Protein AF-A0A0G1RP86-F1 (afdb_monomer_lite)

Foldseek 3Di:
DDDDDDDDDDPDPPPPPDPQQLLNVLVVQLVVCVVVVVVLSNVLSVVLVVQLVVVCVVVVHDDDSLNSLVSLVVVLVVLVVVLVVCVVVVNVVSNVSSVVSSVSSVVSHDDADDLVVLLVQLLVQCVVVVNQAPVCLVVSLVSSCVSCVSSDDSVSSSVSSVVSSVVSVVVCVVPPDDPPPDDDDDDPPDDLVRVLVVLVVVLVVLVVQLVVLVVLLVVLVVQCVVPPPDPVSNVVSVVSNVSSVVSNVVSVVVNVVSVVVSVVSVVD

Structure (mmCIF, N/CA/C/O backbone):
data_AF-A0A0G1RP86-F1
#
_entry.id   AF-A0A0G1RP86-F1
#
loop_
_atom_site.group_PDB
_atom_site.id
_atom_site.type_symbol
_atom_site.label_atom_id
_atom_site.label_alt_id
_atom_site.label_comp_id
_atom_site.label_asym_id
_atom_site.label_entity_id
_atom_site.label_seq_id
_atom_site.pdbx_PDB_ins_code
_atom_site.Cartn_x
_atom_site.Cartn_y
_atom_site.Cartn_z
_atom_site.occupancy
_atom_site.B_iso_or_equiv
_atom_site.auth_seq_id
_atom_site.auth_comp_id
_atom_site.auth_asym_id
_atom_site.auth_atom_id
_atom_site.pdbx_PDB_model_num
ATOM 1 N N . MET A 1 1 ? 15.451 -43.322 59.992 1.00 42.59 1 MET A N 1
ATOM 2 C CA . MET A 1 1 ? 15.680 -41.960 59.446 1.00 42.59 1 MET A CA 1
ATOM 3 C C . MET A 1 1 ? 16.230 -42.155 58.039 1.00 42.59 1 MET A C 1
ATOM 5 O O . MET A 1 1 ? 17.178 -42.907 57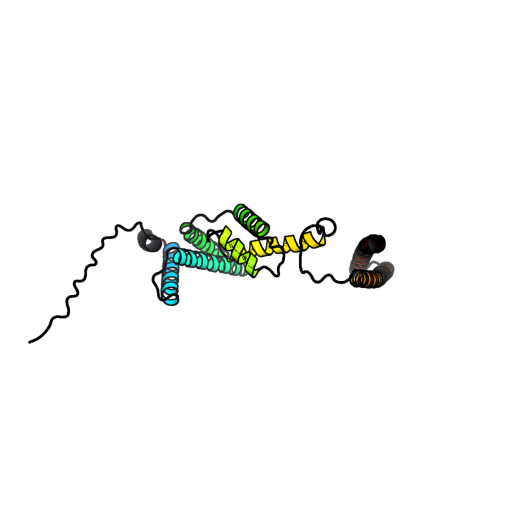.930 1.00 42.59 1 MET A O 1
ATOM 9 N N . ARG A 1 2 ? 15.711 -41.602 56.943 1.00 41.25 2 ARG A N 1
ATOM 10 C CA . ARG A 1 2 ? 14.929 -40.381 56.714 1.00 41.25 2 ARG A CA 1
ATOM 11 C C . ARG A 1 2 ? 14.360 -40.479 55.274 1.00 41.25 2 ARG A C 1
ATOM 13 O O . ARG A 1 2 ? 15.119 -40.922 54.425 1.00 41.25 2 ARG A O 1
ATOM 20 N N . LYS A 1 3 ? 13.084 -40.096 55.096 1.00 37.09 3 LYS A N 1
ATOM 21 C CA . LYS A 1 3 ? 12.404 -39.434 53.949 1.00 37.09 3 LYS A CA 1
ATOM 22 C C . LYS A 1 3 ? 12.855 -39.844 52.532 1.00 37.09 3 LYS A C 1
ATOM 24 O O . LYS A 1 3 ? 14.029 -39.743 52.212 1.00 37.09 3 LYS A O 1
ATOM 29 N N . GLU A 1 4 ? 11.993 -40.423 51.693 1.00 51.72 4 GLU A N 1
ATOM 30 C CA . GLU A 1 4 ? 10.994 -39.691 50.877 1.00 51.72 4 GLU A CA 1
ATOM 31 C C . GLU A 1 4 ? 11.645 -38.558 50.058 1.00 51.72 4 GLU A C 1
ATOM 33 O O . GLU A 1 4 ? 12.441 -37.797 50.598 1.00 51.72 4 GLU A O 1
ATOM 38 N N . ASP A 1 5 ? 11.272 -38.468 48.771 1.00 48.44 5 ASP A N 1
ATOM 39 C CA . ASP A 1 5 ? 11.620 -37.416 47.790 1.00 48.44 5 ASP A CA 1
ATOM 40 C C . ASP A 1 5 ? 12.897 -37.741 46.967 1.00 48.44 5 ASP A C 1
ATOM 42 O O . ASP A 1 5 ? 14.019 -37.486 47.382 1.00 48.44 5 ASP A O 1
ATOM 46 N N . LEU A 1 6 ? 12.834 -38.382 45.791 1.00 48.03 6 LEU A N 1
ATOM 47 C CA . LEU A 1 6 ? 12.421 -37.747 44.534 1.00 48.03 6 LEU A CA 1
ATOM 48 C C . LEU A 1 6 ? 12.129 -38.823 43.464 1.00 48.03 6 LEU A C 1
ATOM 50 O O . LEU A 1 6 ? 13.015 -39.357 42.798 1.00 48.03 6 LEU A O 1
ATOM 54 N N . GLN A 1 7 ? 10.846 -39.121 43.301 1.00 44.28 7 GLN A N 1
ATOM 55 C CA . GLN A 1 7 ? 10.274 -39.862 42.185 1.00 44.28 7 GLN A CA 1
ATOM 56 C C . GLN A 1 7 ? 9.962 -38.855 41.062 1.00 44.28 7 GLN A C 1
ATOM 58 O O . GLN A 1 7 ? 9.000 -38.101 41.177 1.00 44.28 7 GLN A O 1
ATOM 63 N N . TYR A 1 8 ? 10.711 -38.867 39.956 1.00 47.59 8 TYR A N 1
ATOM 64 C CA . TYR A 1 8 ? 10.224 -38.320 38.681 1.00 47.59 8 TYR A CA 1
ATOM 65 C C . TYR A 1 8 ? 10.293 -39.415 37.611 1.00 47.59 8 TYR A C 1
ATOM 67 O O . TYR A 1 8 ? 11.360 -39.668 37.050 1.00 47.59 8 TYR A O 1
ATOM 75 N N . PRO A 1 9 ? 9.177 -40.099 37.320 1.00 48.25 9 PRO A N 1
ATOM 76 C CA . PRO A 1 9 ? 9.104 -41.015 36.199 1.00 48.25 9 PRO A CA 1
ATOM 77 C C . PRO A 1 9 ? 8.857 -40.164 34.954 1.00 48.25 9 PRO A C 1
ATOM 79 O O . PRO A 1 9 ? 7.803 -39.548 34.859 1.00 48.25 9 PRO A O 1
ATOM 82 N N . TRP A 1 10 ? 9.803 -40.077 34.017 1.00 52.59 10 TRP A N 1
ATOM 83 C CA . TRP A 1 10 ? 9.554 -39.398 32.739 1.00 52.59 10 TRP A CA 1
ATOM 84 C C . TRP A 1 10 ? 8.444 -40.135 31.972 1.00 52.59 10 TRP A C 1
ATOM 86 O O . TRP A 1 10 ? 8.688 -41.255 31.518 1.00 52.59 10 TRP A O 1
ATOM 96 N N . PRO A 1 11 ? 7.246 -39.551 31.767 1.00 51.53 11 PRO A N 1
ATOM 97 C CA . PRO A 1 11 ? 6.157 -40.213 31.077 1.00 51.53 11 PRO A CA 1
ATOM 98 C C . PRO A 1 11 ? 5.839 -39.422 29.809 1.00 51.53 11 PRO A C 1
ATOM 100 O O . PRO A 1 11 ? 4.829 -38.737 29.746 1.00 51.53 11 PRO A O 1
ATOM 103 N N . PHE A 1 12 ? 6.707 -39.460 28.799 1.00 48.19 12 PHE A N 1
ATOM 104 C CA . PHE A 1 12 ? 6.390 -38.843 27.506 1.00 48.19 12 PHE A CA 1
ATOM 105 C C . PHE A 1 12 ? 6.918 -39.677 26.340 1.00 48.19 12 PHE A C 1
ATOM 107 O O . PHE A 1 12 ? 7.742 -39.248 25.543 1.00 48.19 12 PHE A O 1
ATOM 114 N N . CYS A 1 13 ? 6.367 -40.881 26.202 1.00 47.19 13 CYS A N 1
ATOM 115 C CA . CYS A 1 13 ? 6.115 -41.446 24.880 1.00 47.19 13 CYS A CA 1
ATOM 116 C C . CYS A 1 13 ? 4.651 -41.174 24.528 1.00 47.19 13 CYS A C 1
ATOM 118 O O . CYS A 1 13 ? 3.804 -42.053 24.641 1.00 47.19 13 CYS A O 1
ATOM 120 N N . TYR A 1 14 ? 4.343 -39.939 24.122 1.00 50.00 14 TYR A N 1
ATOM 121 C CA . TYR A 1 14 ? 3.122 -39.688 23.367 1.00 50.00 14 TYR A CA 1
ATOM 122 C C . TYR A 1 14 ? 3.506 -39.685 21.892 1.00 50.00 14 TYR A C 1
ATOM 124 O O . TYR A 1 14 ? 3.916 -38.668 21.332 1.00 50.00 14 TYR A O 1
ATOM 132 N N . THR A 1 15 ? 3.400 -40.851 21.259 1.00 47.53 15 THR A N 1
ATOM 133 C CA . THR A 1 15 ? 3.304 -40.989 19.806 1.00 47.53 15 THR A CA 1
ATOM 134 C C . THR A 1 15 ? 2.024 -40.293 19.357 1.00 47.53 15 THR A C 1
ATOM 136 O O . THR A 1 15 ? 0.995 -40.905 19.076 1.00 47.53 15 THR A O 1
ATOM 139 N N . LYS A 1 16 ? 2.082 -38.961 19.288 1.00 43.41 16 LYS A N 1
ATOM 140 C CA . LYS A 1 16 ? 1.106 -38.172 18.556 1.00 43.41 16 LYS A CA 1
ATOM 141 C C . LYS A 1 16 ? 1.342 -38.522 17.097 1.00 43.41 16 LYS A C 1
ATOM 143 O O . LYS A 1 16 ? 2.305 -38.066 16.487 1.00 43.41 16 LYS A O 1
ATOM 148 N N . ARG A 1 17 ? 0.480 -39.373 16.544 1.00 46.56 17 ARG A N 1
ATOM 149 C CA . ARG A 1 17 ? 0.293 -39.501 15.100 1.00 46.56 17 ARG A CA 1
ATOM 150 C C . ARG A 1 17 ? -0.195 -38.135 14.615 1.00 46.56 17 ARG A C 1
ATOM 152 O O . ARG A 1 17 ? -1.387 -37.855 14.586 1.00 46.56 17 ARG A O 1
ATOM 159 N N . SER A 1 18 ? 0.767 -37.240 14.418 1.00 42.47 18 SER A N 1
ATOM 160 C CA . SER A 1 18 ? 0.566 -35.832 14.131 1.00 42.47 18 SER A CA 1
ATOM 161 C C . SER A 1 18 ? 0.001 -35.731 12.724 1.00 42.47 18 SER A C 1
ATOM 163 O O . SER A 1 18 ? 0.589 -36.238 11.769 1.00 42.47 18 SER A O 1
ATOM 165 N N . MET A 1 19 ? -1.158 -35.094 12.583 1.00 43.91 19 MET A N 1
ATOM 166 C CA . MET A 1 19 ? -1.474 -34.444 11.319 1.00 43.91 19 MET A CA 1
ATOM 167 C C . MET A 1 19 ? -0.284 -33.553 10.964 1.00 43.91 19 MET A C 1
ATOM 169 O O . MET A 1 19 ? 0.028 -32.658 11.750 1.00 43.91 19 MET A O 1
ATOM 173 N N . LYS A 1 20 ? 0.373 -33.821 9.828 1.00 58.41 20 LYS A N 1
ATOM 174 C CA . LYS A 1 20 ? 1.615 -33.146 9.428 1.00 58.41 20 LYS A CA 1
ATOM 175 C C . LYS A 1 20 ? 1.515 -31.643 9.663 1.00 58.41 20 LYS A C 1
ATOM 177 O O . LYS A 1 20 ? 0.656 -30.971 9.083 1.00 58.41 20 LYS A O 1
ATOM 182 N N . THR A 1 21 ? 2.375 -31.120 10.529 1.00 79.06 21 THR A N 1
ATOM 183 C CA . THR A 1 21 ? 2.451 -29.676 10.750 1.00 79.06 21 THR A CA 1
ATOM 184 C C . THR A 1 21 ? 3.049 -29.010 9.509 1.00 79.06 21 THR A C 1
ATOM 186 O O . THR A 1 21 ? 3.769 -29.633 8.727 1.00 79.06 21 THR A O 1
ATOM 189 N N . LEU A 1 22 ? 2.753 -27.727 9.286 1.00 80.25 22 LEU A N 1
ATOM 190 C CA . LEU A 1 22 ? 3.272 -27.004 8.118 1.00 80.25 22 LEU A CA 1
ATOM 191 C C . LEU A 1 22 ? 4.815 -26.986 8.098 1.00 80.25 22 LEU A C 1
ATOM 193 O O . LEU A 1 22 ? 5.425 -27.060 7.038 1.00 80.25 22 LEU A O 1
ATOM 197 N N . GLN A 1 23 ? 5.447 -26.977 9.276 1.00 80.44 23 GLN A N 1
ATOM 198 C CA . GLN A 1 23 ? 6.902 -27.061 9.420 1.00 80.44 23 GLN A CA 1
ATOM 199 C C . GLN A 1 23 ? 7.460 -28.435 9.031 1.00 80.44 23 GLN A C 1
ATOM 201 O O . GLN A 1 23 ? 8.515 -28.507 8.403 1.00 80.44 23 GLN A O 1
ATOM 206 N N . GLU A 1 24 ? 6.769 -29.521 9.385 1.00 84.00 24 GLU A N 1
ATOM 207 C CA . GLU A 1 24 ? 7.151 -30.876 8.973 1.00 84.00 24 GLU A CA 1
ATOM 208 C C . GLU A 1 24 ? 7.067 -31.031 7.453 1.00 84.00 24 GLU A C 1
ATOM 210 O O . GLU A 1 24 ? 8.000 -31.565 6.856 1.00 84.00 24 GLU A O 1
ATOM 215 N N . ARG A 1 25 ? 6.019 -30.478 6.819 1.00 85.12 25 ARG A N 1
ATOM 216 C CA . ARG A 1 25 ? 5.892 -30.447 5.351 1.00 85.12 25 ARG A CA 1
ATOM 217 C C . ARG A 1 25 ? 7.094 -29.764 4.695 1.00 85.12 25 ARG A C 1
ATOM 219 O O . ARG A 1 25 ? 7.770 -30.387 3.891 1.00 85.12 25 ARG A O 1
ATOM 226 N N . ILE A 1 26 ? 7.452 -28.556 5.142 1.00 86.75 26 ILE A N 1
ATOM 227 C CA . ILE A 1 26 ? 8.624 -27.818 4.628 1.00 86.75 26 ILE A CA 1
ATOM 228 C C . ILE A 1 26 ? 9.917 -28.646 4.763 1.00 86.75 26 ILE A C 1
ATOM 230 O O . ILE A 1 26 ? 10.770 -28.633 3.876 1.00 86.75 26 ILE A O 1
ATOM 234 N N . GLN A 1 27 ? 10.091 -29.386 5.864 1.00 86.50 27 GLN A N 1
ATOM 235 C CA . GLN A 1 27 ? 11.273 -30.234 6.057 1.00 86.50 27 GLN A CA 1
ATOM 236 C C . GLN A 1 27 ? 11.302 -31.457 5.132 1.00 86.50 27 GLN A C 1
ATOM 238 O O . GLN A 1 27 ? 12.387 -31.895 4.743 1.00 86.50 27 GLN A O 1
ATOM 243 N N . GLU A 1 28 ? 10.147 -32.030 4.807 1.00 88.75 28 GLU A N 1
ATOM 244 C CA . GLU A 1 28 ? 10.028 -33.108 3.826 1.00 88.75 28 GLU A CA 1
ATOM 245 C C . GLU A 1 28 ? 10.294 -32.589 2.411 1.00 88.75 28 GLU A C 1
ATOM 247 O O . GLU A 1 28 ? 11.137 -33.157 1.719 1.00 88.75 28 GLU A O 1
ATOM 252 N N . ASP A 1 29 ? 9.701 -31.454 2.040 1.00 86.81 29 ASP A N 1
ATOM 253 C CA . ASP A 1 29 ? 9.926 -3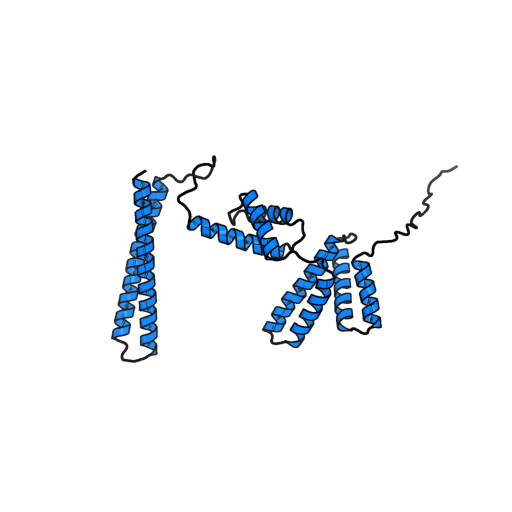0.785 0.756 1.00 86.81 29 ASP A CA 1
ATOM 254 C C . ASP A 1 29 ? 11.408 -30.441 0.541 1.00 86.81 29 ASP A C 1
ATOM 256 O O . ASP A 1 29 ? 11.945 -30.604 -0.553 1.00 86.81 29 ASP A O 1
ATOM 260 N N . MET A 1 30 ? 12.130 -30.057 1.601 1.00 88.31 30 MET A N 1
ATOM 261 C CA . MET A 1 30 ? 13.588 -29.892 1.542 1.00 88.31 30 MET A CA 1
ATOM 262 C C . MET A 1 30 ? 14.317 -31.201 1.207 1.00 88.31 30 MET A C 1
ATOM 264 O O . MET A 1 30 ? 15.307 -31.186 0.475 1.00 88.31 30 MET A O 1
ATOM 268 N N . LYS A 1 31 ? 13.879 -32.336 1.768 1.00 89.75 31 LYS A N 1
ATOM 269 C CA . LYS A 1 31 ? 14.473 -33.653 1.480 1.00 89.75 31 LYS A CA 1
ATOM 270 C C . LYS A 1 31 ? 14.171 -34.094 0.055 1.00 89.75 31 LYS A C 1
ATOM 272 O O . LYS A 1 31 ? 15.037 -34.691 -0.579 1.00 89.75 31 LYS A O 1
ATOM 277 N N . GLU A 1 32 ? 12.979 -33.802 -0.442 1.00 90.44 32 GLU A N 1
ATOM 278 C CA . GLU A 1 32 ? 12.595 -34.077 -1.825 1.00 90.44 32 GLU A CA 1
ATOM 279 C C . GLU A 1 32 ? 13.392 -33.220 -2.807 1.00 90.44 32 GLU A C 1
ATOM 281 O O . GLU A 1 32 ? 13.999 -33.775 -3.722 1.00 90.44 32 GLU A O 1
ATOM 286 N N . ALA A 1 33 ? 13.532 -31.918 -2.544 1.00 89.75 33 ALA A N 1
ATOM 287 C CA . ALA A 1 33 ? 14.360 -31.022 -3.350 1.00 89.75 33 ALA A CA 1
ATOM 288 C C . ALA A 1 33 ? 15.835 -31.471 -3.390 1.00 89.75 33 ALA A C 1
ATOM 290 O O . ALA A 1 33 ? 16.474 -31.423 -4.440 1.00 89.75 33 ALA A O 1
ATOM 291 N N . MET A 1 34 ? 16.373 -31.995 -2.276 1.00 88.75 34 MET A N 1
ATOM 292 C CA . MET A 1 34 ? 17.716 -32.600 -2.252 1.00 88.75 34 MET A CA 1
ATOM 293 C C . MET A 1 34 ? 17.825 -33.841 -3.148 1.00 88.75 34 MET A C 1
ATOM 295 O O . MET A 1 34 ? 18.850 -34.031 -3.799 1.00 88.75 34 MET A O 1
ATOM 299 N N . LYS A 1 35 ? 16.789 -34.689 -3.192 1.00 91.75 35 LYS A N 1
ATOM 300 C CA . LYS A 1 35 ? 16.769 -35.888 -4.047 1.00 91.75 35 LYS A CA 1
ATOM 301 C C . LYS A 1 35 ? 16.639 -35.533 -5.526 1.00 91.75 35 LYS A C 1
ATOM 303 O O . LYS A 1 35 ? 17.293 -36.156 -6.356 1.00 91.75 35 LYS A O 1
ATOM 308 N N . GLN A 1 36 ? 15.807 -34.543 -5.836 1.00 91.25 36 GLN A N 1
ATOM 309 C CA . GLN A 1 36 ? 15.538 -34.076 -7.198 1.00 91.25 36 GLN A CA 1
ATOM 310 C C . GLN A 1 36 ? 16.616 -33.111 -7.722 1.00 91.25 36 GLN A C 1
ATOM 312 O O . GLN A 1 36 ? 16.606 -32.776 -8.900 1.00 91.25 36 GLN A O 1
ATOM 317 N N . LYS A 1 37 ? 17.582 -32.717 -6.874 1.00 89.88 37 LYS A N 1
ATOM 318 C CA . LYS A 1 37 ? 18.658 -31.754 -7.179 1.00 89.88 37 LYS A CA 1
ATOM 319 C C . LYS A 1 37 ? 18.129 -30.390 -7.646 1.00 89.88 37 LYS A C 1
ATOM 321 O O . LYS A 1 37 ? 18.753 -29.714 -8.457 1.00 89.88 37 LYS A O 1
ATOM 326 N N . GLU A 1 38 ? 16.991 -29.970 -7.099 1.00 90.00 38 GLU A N 1
ATOM 327 C CA . GLU A 1 38 ? 16.387 -28.665 -7.374 1.00 90.00 38 GLU A CA 1
ATOM 328 C C . GLU A 1 38 ? 17.061 -27.587 -6.511 1.00 90.00 38 GLU A C 1
ATOM 330 O O . GLU A 1 38 ? 16.588 -27.267 -5.419 1.00 90.00 38 GLU A O 1
ATOM 335 N N . GLU A 1 39 ? 18.192 -27.041 -6.970 1.00 88.19 39 GLU A N 1
ATOM 336 C CA . GLU A 1 39 ? 19.002 -26.100 -6.176 1.00 88.19 39 GLU A CA 1
ATOM 337 C C . GLU A 1 39 ? 18.233 -24.837 -5.760 1.00 88.19 39 GLU A C 1
ATOM 339 O O . GLU A 1 39 ? 18.306 -24.448 -4.594 1.00 88.19 39 GLU A O 1
ATOM 344 N N . ALA A 1 40 ? 17.445 -24.254 -6.672 1.00 86.38 40 ALA A N 1
ATOM 345 C CA . ALA A 1 40 ? 16.654 -23.048 -6.414 1.00 86.38 40 ALA A CA 1
ATOM 346 C C . ALA A 1 40 ? 15.545 -23.278 -5.372 1.00 86.38 40 ALA A C 1
ATOM 348 O O . ALA A 1 40 ? 15.418 -22.534 -4.406 1.00 86.38 40 ALA A O 1
ATOM 349 N N . ARG A 1 41 ? 14.774 -24.368 -5.490 1.00 88.69 41 ARG A N 1
ATOM 350 C CA . ARG A 1 41 ? 13.756 -24.717 -4.483 1.00 88.69 41 ARG A CA 1
ATOM 351 C C . ARG A 1 41 ? 14.389 -24.959 -3.118 1.00 88.69 41 ARG A C 1
ATOM 353 O O . ARG A 1 41 ? 13.871 -24.542 -2.083 1.00 88.69 41 ARG A O 1
ATOM 360 N N . LEU A 1 42 ? 15.519 -25.652 -3.103 1.00 91.81 42 LEU A N 1
ATOM 361 C CA . LEU A 1 42 ? 16.228 -25.995 -1.884 1.00 91.81 42 LEU A CA 1
ATOM 362 C C . LEU A 1 42 ? 16.821 -24.761 -1.184 1.00 91.81 42 LEU A C 1
ATOM 364 O O . LEU A 1 42 ? 16.775 -24.709 0.050 1.00 91.81 42 LEU A O 1
ATOM 368 N N . SER A 1 43 ? 17.358 -23.777 -1.915 1.00 91.06 43 SER A N 1
ATOM 369 C CA . SER A 1 43 ? 17.866 -22.533 -1.320 1.00 91.06 43 SER A CA 1
ATOM 370 C C . SER A 1 43 ? 16.734 -21.734 -0.671 1.00 91.06 43 SER A C 1
ATOM 372 O O . SER A 1 43 ? 16.854 -21.377 0.505 1.00 91.06 43 SER A O 1
ATOM 374 N N . THR A 1 44 ? 15.603 -21.563 -1.362 1.00 91.38 44 THR A N 1
ATOM 375 C CA . THR A 1 44 ? 14.419 -20.862 -0.840 1.00 91.38 44 THR A CA 1
ATOM 376 C C . THR A 1 44 ? 13.863 -21.545 0.409 1.00 91.38 44 THR A C 1
ATOM 378 O O . THR A 1 44 ? 13.632 -20.894 1.430 1.00 91.38 44 THR A O 1
ATOM 381 N N . LEU A 1 45 ? 13.726 -22.877 0.404 1.00 91.50 45 LEU A N 1
ATOM 382 C CA . LEU A 1 45 ? 13.239 -23.619 1.575 1.00 91.50 45 LEU A CA 1
ATOM 383 C C . LEU A 1 45 ? 14.203 -23.540 2.773 1.00 91.50 45 LEU A C 1
ATOM 385 O O . LEU A 1 45 ? 13.762 -23.473 3.924 1.00 91.50 45 LEU A O 1
ATOM 389 N N . ARG A 1 46 ? 15.524 -23.510 2.539 1.00 90.94 46 ARG A N 1
ATOM 390 C CA . ARG A 1 46 ? 16.518 -23.302 3.610 1.00 90.94 46 ARG A CA 1
ATOM 391 C C . ARG A 1 46 ? 16.424 -21.902 4.203 1.00 90.94 46 ARG A C 1
ATOM 393 O O . ARG A 1 46 ? 16.487 -21.772 5.427 1.00 90.94 46 ARG A O 1
ATOM 400 N N . MET A 1 47 ? 16.244 -20.888 3.361 1.00 89.75 47 MET A N 1
ATOM 401 C CA . MET A 1 47 ? 16.045 -19.508 3.798 1.00 89.75 47 MET A CA 1
ATOM 402 C C . MET A 1 47 ? 14.765 -19.375 4.629 1.00 89.75 47 MET A C 1
ATOM 404 O O . MET A 1 47 ? 14.803 -18.832 5.734 1.00 89.75 47 MET A O 1
ATOM 408 N N . LEU A 1 48 ? 13.662 -19.981 4.178 1.00 90.75 48 LEU A N 1
ATOM 409 C CA . LEU A 1 48 ? 12.408 -20.017 4.929 1.00 90.75 48 LEU A CA 1
ATOM 410 C C . LEU A 1 48 ? 12.581 -20.689 6.299 1.00 90.75 48 LEU A C 1
ATOM 412 O O . LEU A 1 48 ? 12.119 -20.171 7.316 1.00 90.75 48 LEU A O 1
ATOM 416 N N . LYS A 1 49 ? 13.293 -21.821 6.361 1.00 90.06 49 LYS A N 1
ATOM 417 C CA . LYS A 1 49 ? 13.584 -22.508 7.627 1.00 90.06 49 LYS A CA 1
ATOM 418 C C . LYS A 1 49 ? 14.405 -21.640 8.584 1.00 90.06 49 LYS A C 1
ATOM 420 O O . LYS A 1 49 ? 14.149 -21.664 9.788 1.00 90.06 49 LYS A O 1
ATOM 425 N N . ALA A 1 50 ? 15.384 -20.893 8.074 1.00 90.81 50 ALA A N 1
ATOM 426 C CA . ALA A 1 50 ? 16.154 -19.949 8.879 1.00 90.81 50 ALA A CA 1
ATOM 427 C C . ALA A 1 50 ? 15.260 -18.822 9.420 1.00 90.81 50 ALA A C 1
ATOM 429 O O . ALA A 1 50 ? 15.298 -18.542 10.614 1.00 90.81 50 ALA A O 1
ATOM 430 N N . ALA A 1 51 ? 14.382 -18.257 8.587 1.00 89.44 51 ALA A N 1
ATOM 431 C CA . ALA A 1 51 ? 13.430 -17.229 9.004 1.00 89.44 51 ALA A CA 1
ATOM 432 C C . ALA A 1 51 ? 12.465 -17.720 10.097 1.00 89.44 51 ALA A C 1
ATOM 434 O O . ALA A 1 51 ? 12.216 -17.008 11.070 1.00 89.44 51 ALA A O 1
ATOM 435 N N . LEU A 1 52 ? 11.970 -18.958 9.983 1.00 88.81 52 LEU A N 1
ATOM 436 C CA . LEU A 1 52 ? 11.129 -19.578 11.012 1.00 88.81 52 LEU A CA 1
ATOM 437 C C . LEU A 1 52 ? 11.878 -19.748 12.338 1.00 88.81 52 LEU A C 1
ATOM 439 O O . LEU A 1 52 ? 11.326 -19.441 13.392 1.00 88.81 52 LEU A O 1
ATOM 443 N N . LYS A 1 53 ? 13.144 -20.183 12.293 1.00 87.31 53 LYS A N 1
ATOM 444 C CA . LYS A 1 53 ? 13.992 -20.275 13.490 1.00 87.31 53 LYS A CA 1
ATOM 445 C C . LYS A 1 53 ? 14.267 -18.912 14.115 1.00 87.31 53 LYS A C 1
ATOM 447 O O . LYS A 1 53 ? 14.182 -18.793 15.331 1.00 87.31 53 LYS A O 1
ATOM 452 N N . ASN A 1 54 ? 14.560 -17.895 13.308 1.00 88.56 54 ASN A N 1
ATOM 453 C CA . ASN A 1 54 ? 14.769 -16.535 13.804 1.00 88.56 54 ASN A CA 1
ATOM 454 C C . ASN A 1 54 ? 13.516 -16.040 14.531 1.00 88.56 54 ASN A C 1
ATOM 456 O O . ASN A 1 54 ? 13.606 -15.587 15.665 1.00 88.56 54 ASN A O 1
ATOM 460 N N . LYS A 1 55 ? 12.330 -16.262 13.948 1.00 86.88 55 LYS A N 1
ATOM 461 C CA . LYS A 1 55 ? 11.069 -15.896 14.599 1.00 86.88 55 LYS A CA 1
ATOM 462 C C . LYS A 1 55 ? 10.826 -16.655 15.906 1.00 86.88 55 LYS A C 1
ATOM 464 O O . LYS A 1 55 ? 10.261 -16.090 16.838 1.00 86.88 55 LYS A O 1
ATOM 469 N N . GLN A 1 56 ? 11.248 -17.917 15.981 1.00 84.44 56 GLN A N 1
ATOM 470 C CA . GLN A 1 56 ? 11.163 -18.719 17.203 1.00 84.44 56 GLN A CA 1
ATOM 471 C C . GLN A 1 56 ? 12.027 -18.139 18.322 1.00 84.44 56 GLN A C 1
ATOM 473 O O . GLN A 1 56 ? 11.601 -18.099 19.473 1.00 84.44 56 GLN A O 1
ATOM 478 N N . ILE A 1 57 ? 13.226 -17.672 17.971 1.00 86.94 57 ILE A N 1
ATOM 479 C CA . ILE A 1 57 ? 14.132 -17.004 18.905 1.00 86.94 57 ILE A CA 1
ATOM 480 C C . ILE A 1 57 ? 13.521 -15.675 19.361 1.00 86.94 57 ILE A C 1
ATOM 482 O O . ILE A 1 57 ? 13.483 -15.425 20.561 1.00 86.94 57 ILE A O 1
ATOM 486 N N . ASP A 1 58 ? 12.980 -14.871 18.441 1.00 85.38 58 ASP A N 1
ATOM 487 C CA . ASP A 1 58 ? 12.365 -13.573 18.761 1.00 85.38 58 ASP A CA 1
ATOM 488 C C . ASP A 1 58 ? 11.174 -13.699 19.721 1.00 85.38 58 ASP A C 1
ATOM 490 O O . ASP A 1 58 ? 10.987 -12.867 20.607 1.00 85.38 58 ASP A O 1
ATOM 494 N N . LEU A 1 59 ? 10.339 -14.724 19.526 1.00 82.88 59 LEU A N 1
ATOM 495 C CA . LEU A 1 59 ? 9.130 -14.947 20.319 1.00 82.88 59 LEU A CA 1
ATOM 496 C C . LEU A 1 59 ? 9.396 -15.694 21.634 1.00 82.88 59 LEU A C 1
ATOM 498 O O . LEU A 1 59 ? 8.523 -15.712 22.498 1.00 82.88 59 LEU A O 1
ATOM 502 N N . MET A 1 60 ? 10.574 -16.307 21.802 1.00 80.56 60 MET A N 1
ATOM 503 C CA . MET A 1 60 ? 10.954 -17.095 22.987 1.00 80.56 60 MET A CA 1
ATOM 504 C C . MET A 1 60 ? 9.959 -18.230 23.335 1.00 80.56 60 MET A C 1
ATOM 506 O O . MET A 1 60 ? 9.944 -18.726 24.461 1.00 80.56 60 MET A O 1
ATOM 510 N N . HIS A 1 61 ? 9.129 -18.664 22.381 1.00 78.19 61 HIS A N 1
ATOM 511 C CA . HIS A 1 61 ? 8.169 -19.761 22.528 1.00 78.19 61 HIS A CA 1
ATOM 512 C C . HIS A 1 61 ? 8.041 -20.572 21.229 1.00 78.19 61 HIS A C 1
ATOM 514 O O . HIS A 1 61 ? 8.538 -20.183 20.170 1.00 78.19 61 HIS A O 1
ATOM 520 N N . GLU A 1 62 ? 7.381 -21.730 21.298 1.00 74.06 62 GLU A N 1
ATOM 521 C CA . GLU A 1 62 ? 7.145 -22.583 20.130 1.00 74.06 62 GLU A CA 1
ATOM 522 C C . GLU A 1 62 ? 6.174 -21.907 19.146 1.00 74.06 62 GLU A C 1
ATOM 524 O O . GLU A 1 62 ? 5.166 -21.333 19.561 1.00 74.06 62 GLU A O 1
ATOM 529 N N . LEU A 1 63 ? 6.484 -21.930 17.844 1.00 77.38 63 LEU A N 1
ATOM 530 C CA . LEU A 1 63 ? 5.674 -21.241 16.834 1.00 77.38 63 LEU A CA 1
ATOM 531 C C . LEU A 1 63 ? 4.285 -21.873 16.720 1.00 77.38 63 LEU A C 1
ATOM 533 O O . LEU A 1 63 ? 4.156 -23.056 16.396 1.00 77.38 63 LEU A O 1
ATOM 537 N N . SER A 1 64 ? 3.245 -21.053 16.873 1.00 80.56 64 SER A N 1
ATOM 538 C CA . SER A 1 64 ? 1.890 -21.450 16.497 1.00 80.56 64 SER A CA 1
ATOM 539 C C . SER A 1 64 ? 1.761 -21.550 14.972 1.00 80.56 64 SER A C 1
ATOM 541 O O . SER A 1 64 ? 2.552 -20.977 14.218 1.00 80.56 64 SER A O 1
ATOM 543 N N . LYS A 1 65 ? 0.721 -22.242 14.491 1.00 76.44 65 LYS A N 1
ATOM 544 C CA . LYS A 1 65 ? 0.400 -22.326 13.054 1.00 76.44 65 LYS A CA 1
ATOM 545 C C . LYS A 1 65 ? 0.267 -20.936 12.423 1.00 76.44 65 LYS A C 1
ATOM 547 O O . LYS A 1 65 ? 0.795 -20.712 11.336 1.00 76.44 65 LYS A O 1
ATOM 552 N N . ASP A 1 66 ? -0.358 -20.003 13.133 1.00 74.88 66 ASP A N 1
ATOM 553 C CA . ASP A 1 66 ? -0.561 -18.632 12.657 1.00 74.88 66 ASP A CA 1
ATOM 554 C C . ASP A 1 66 ? 0.756 -17.864 12.530 1.00 74.88 66 ASP A C 1
ATOM 556 O O . ASP A 1 66 ? 0.927 -17.061 11.613 1.00 74.88 66 ASP A O 1
ATOM 560 N N . ASP A 1 67 ? 1.720 -18.132 13.410 1.00 79.12 67 ASP A N 1
ATOM 561 C CA . ASP A 1 67 ? 3.029 -17.483 13.361 1.00 79.12 67 ASP A CA 1
ATOM 562 C C . ASP A 1 67 ? 3.863 -18.005 12.192 1.00 79.12 67 ASP A C 1
ATOM 564 O O . ASP A 1 67 ? 4.525 -17.218 11.515 1.00 79.12 67 ASP A O 1
ATOM 568 N N . VAL A 1 68 ? 3.765 -19.303 11.879 1.00 83.06 68 VAL A N 1
ATOM 569 C CA . VAL A 1 68 ? 4.381 -19.876 10.671 1.00 83.06 68 VAL A CA 1
ATOM 570 C C . VAL A 1 68 ? 3.810 -19.213 9.415 1.00 83.06 68 VAL A C 1
ATOM 572 O O . VAL A 1 68 ? 4.573 -18.803 8.541 1.00 83.06 68 VAL A O 1
ATOM 575 N N . LEU A 1 69 ? 2.486 -19.040 9.341 1.00 83.00 69 LEU A N 1
ATOM 576 C CA . LEU A 1 69 ? 1.836 -18.357 8.218 1.00 83.00 69 LEU A CA 1
ATOM 577 C C . LEU A 1 69 ? 2.287 -16.896 8.096 1.00 83.00 69 LEU A C 1
ATOM 579 O O . LEU A 1 69 ? 2.583 -16.441 6.993 1.00 83.00 69 LEU A O 1
ATOM 583 N N . LYS A 1 70 ? 2.398 -16.165 9.214 1.00 81.88 70 LYS A N 1
ATOM 584 C CA . LYS A 1 70 ? 2.911 -14.784 9.220 1.00 81.88 70 LYS A CA 1
ATOM 585 C C . LYS A 1 70 ? 4.344 -14.698 8.695 1.00 81.88 70 LYS A C 1
ATOM 587 O O . LYS A 1 70 ? 4.653 -13.775 7.946 1.00 81.88 70 LYS A O 1
ATOM 592 N N . VAL A 1 71 ? 5.214 -15.644 9.057 1.00 87.06 71 VAL A N 1
ATOM 593 C CA . VAL A 1 71 ? 6.601 -15.671 8.562 1.00 87.06 71 VAL A CA 1
ATOM 594 C C . VAL A 1 71 ? 6.642 -15.934 7.059 1.00 87.06 71 VAL A C 1
ATOM 596 O O . VAL A 1 71 ? 7.349 -15.218 6.353 1.00 87.06 71 VAL A O 1
ATOM 599 N N . ILE A 1 72 ? 5.860 -16.897 6.555 1.00 87.25 72 ILE A N 1
ATOM 600 C CA . ILE A 1 72 ? 5.782 -17.178 5.112 1.00 87.25 72 ILE A CA 1
ATOM 601 C C . ILE A 1 72 ? 5.289 -15.935 4.355 1.00 87.25 72 ILE A C 1
ATOM 603 O O . ILE A 1 72 ? 5.926 -15.526 3.388 1.00 87.25 72 ILE A O 1
ATOM 607 N N . LYS A 1 73 ? 4.227 -15.270 4.835 1.00 84.75 73 LYS A N 1
ATOM 608 C CA . LYS A 1 73 ? 3.730 -14.010 4.247 1.00 84.75 73 LYS A CA 1
ATOM 609 C C . LYS A 1 73 ? 4.800 -12.914 4.240 1.00 84.75 73 LYS A C 1
ATOM 611 O O . LYS A 1 73 ? 4.985 -12.236 3.234 1.00 84.75 73 LYS A O 1
ATOM 616 N N . SER A 1 74 ? 5.540 -12.764 5.340 1.00 86.75 74 SER A N 1
ATOM 617 C CA . SER A 1 74 ? 6.630 -11.787 5.427 1.00 86.75 74 SER A CA 1
ATOM 618 C C . SER A 1 74 ? 7.739 -12.061 4.411 1.00 86.75 74 SER A C 1
ATOM 620 O O . SER A 1 74 ? 8.292 -11.113 3.864 1.00 86.75 74 SER A O 1
ATOM 622 N N . GLN A 1 75 ? 8.066 -13.331 4.162 1.00 89.50 75 GLN A N 1
ATOM 623 C CA . GLN A 1 75 ? 9.073 -13.716 3.171 1.00 89.50 75 GLN A CA 1
ATOM 624 C C . GLN A 1 75 ? 8.599 -13.448 1.740 1.00 89.50 75 GLN A C 1
ATOM 626 O O . GLN A 1 75 ? 9.338 -12.857 0.959 1.00 89.50 75 GLN A O 1
ATOM 631 N N . VAL A 1 76 ? 7.343 -13.778 1.419 1.00 89.94 76 VAL A N 1
ATOM 632 C CA . VAL A 1 76 ? 6.735 -13.440 0.119 1.00 89.94 76 VAL A CA 1
ATOM 633 C C . VAL A 1 76 ? 6.799 -11.935 -0.138 1.00 89.94 76 VAL A C 1
ATOM 635 O O . VAL A 1 76 ? 7.201 -11.510 -1.217 1.00 89.94 76 VAL A O 1
ATOM 638 N N . LYS A 1 77 ? 6.479 -11.116 0.872 1.00 88.25 77 LYS A N 1
ATOM 639 C CA . LYS A 1 77 ? 6.564 -9.658 0.757 1.00 88.25 77 LYS A CA 1
ATOM 640 C C . LYS A 1 77 ? 7.992 -9.173 0.488 1.00 88.25 77 LYS A C 1
ATOM 642 O O . LYS A 1 77 ? 8.190 -8.360 -0.404 1.00 88.25 77 LYS A O 1
ATOM 647 N N . GLN A 1 78 ? 8.983 -9.690 1.218 1.00 90.75 78 GLN A N 1
ATOM 648 C CA . GLN A 1 78 ? 10.391 -9.329 1.006 1.00 90.75 78 GLN A CA 1
ATOM 649 C C . GLN A 1 78 ? 10.864 -9.661 -0.415 1.00 90.75 78 GLN A C 1
ATOM 651 O O . GLN A 1 78 ? 11.577 -8.864 -1.020 1.00 90.75 78 GLN A O 1
ATOM 656 N N . LEU A 1 79 ? 10.437 -10.801 -0.963 1.00 91.50 79 LEU A N 1
ATOM 657 C CA . LEU A 1 79 ? 10.740 -11.189 -2.342 1.00 91.50 79 LEU A CA 1
ATOM 658 C C . LEU A 1 79 ? 10.019 -10.310 -3.369 1.00 91.50 79 LEU A C 1
ATOM 660 O O . LEU A 1 79 ? 10.619 -9.952 -4.378 1.00 91.50 79 LEU A O 1
ATOM 664 N N . ALA A 1 80 ? 8.763 -9.932 -3.115 1.00 89.75 80 ALA A N 1
ATOM 665 C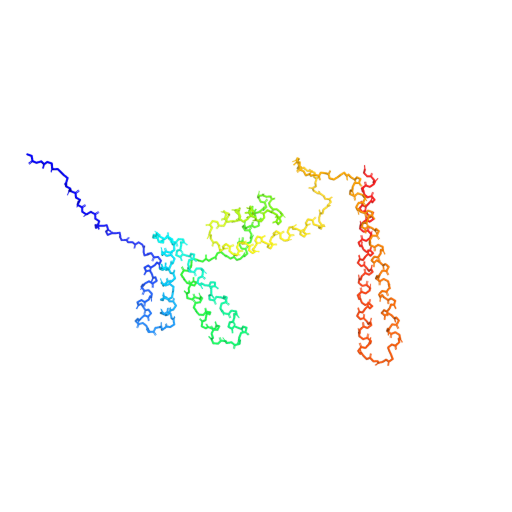 CA . ALA A 1 80 ? 8.010 -9.031 -3.985 1.00 89.75 80 ALA A CA 1
ATOM 666 C C . ALA A 1 80 ? 8.643 -7.630 -4.028 1.00 89.75 80 ALA A C 1
ATOM 668 O O . ALA A 1 80 ? 8.858 -7.086 -5.110 1.00 89.75 80 ALA A O 1
ATOM 669 N N . ASP A 1 81 ? 9.020 -7.089 -2.867 1.00 90.88 81 ASP A N 1
ATOM 670 C CA . ASP A 1 81 ? 9.71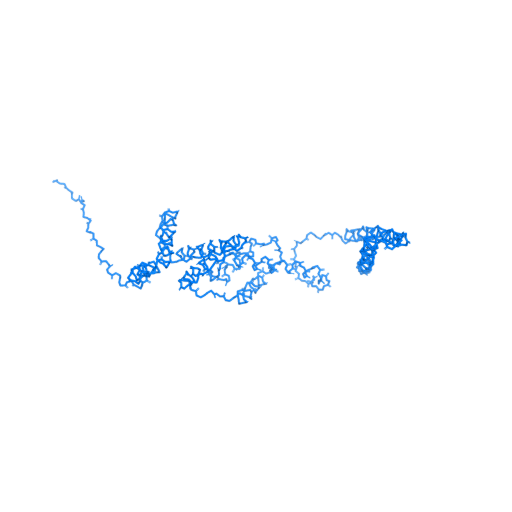7 -5.805 -2.763 1.00 90.88 81 ASP A CA 1
ATOM 671 C C . ASP A 1 81 ? 11.088 -5.872 -3.471 1.00 90.88 81 ASP A C 1
ATOM 673 O O . ASP A 1 81 ? 11.460 -4.960 -4.212 1.00 90.88 81 ASP A O 1
ATOM 677 N N . ALA A 1 82 ? 11.823 -6.982 -3.322 1.00 90.88 82 ALA A N 1
ATOM 678 C CA . ALA A 1 82 ? 13.083 -7.206 -4.032 1.00 90.88 82 ALA A CA 1
ATOM 679 C C . ALA A 1 82 ? 12.895 -7.317 -5.554 1.00 90.88 82 ALA A C 1
ATOM 681 O O . ALA A 1 82 ? 13.701 -6.772 -6.306 1.00 90.88 82 ALA A O 1
ATOM 682 N N . ALA A 1 83 ? 11.825 -7.969 -6.021 1.00 92.75 83 ALA A N 1
ATOM 683 C CA . ALA A 1 83 ? 11.514 -8.086 -7.443 1.00 92.75 83 ALA A CA 1
ATOM 684 C C . ALA A 1 83 ? 11.273 -6.714 -8.089 1.00 92.75 83 ALA A C 1
ATOM 686 O O . ALA A 1 83 ? 11.752 -6.482 -9.198 1.00 92.75 83 ALA A O 1
ATOM 687 N N . VAL A 1 84 ? 10.603 -5.790 -7.389 1.00 92.81 84 VAL A N 1
ATOM 688 C CA . VAL A 1 84 ? 10.437 -4.400 -7.851 1.00 92.81 84 VAL A CA 1
ATOM 689 C C . VAL A 1 84 ? 11.797 -3.711 -7.976 1.00 92.81 84 VAL A C 1
ATOM 691 O O . VAL A 1 84 ? 12.114 -3.177 -9.034 1.00 92.81 84 VAL A O 1
ATOM 694 N N . LEU A 1 85 ? 12.654 -3.814 -6.955 1.00 92.31 85 LEU A N 1
ATOM 695 C CA . LEU A 1 85 ? 14.000 -3.227 -6.995 1.00 92.31 85 LEU A CA 1
ATOM 696 C C . LEU A 1 85 ? 14.876 -3.821 -8.113 1.00 92.31 85 LEU A C 1
ATOM 698 O O . LEU A 1 85 ? 15.673 -3.111 -8.727 1.00 92.31 85 LEU A O 1
ATOM 702 N N . TYR A 1 86 ? 14.744 -5.119 -8.399 1.00 92.94 86 TYR A N 1
ATOM 703 C CA . TYR A 1 86 ? 15.450 -5.762 -9.509 1.00 92.94 86 TYR A CA 1
ATOM 704 C C . TYR A 1 86 ? 14.920 -5.326 -10.875 1.00 92.94 86 TYR A C 1
ATOM 706 O O . TYR A 1 86 ? 15.721 -5.178 -11.802 1.00 92.94 86 TYR A O 1
ATOM 714 N N . ALA A 1 87 ? 13.611 -5.095 -10.995 1.00 92.06 87 ALA A N 1
ATOM 715 C CA . ALA A 1 87 ? 13.001 -4.559 -12.205 1.00 92.06 87 ALA A CA 1
ATOM 716 C C . ALA A 1 87 ? 13.480 -3.124 -12.470 1.00 92.06 87 ALA A C 1
ATOM 718 O O . ALA A 1 87 ? 13.931 -2.832 -13.577 1.00 92.06 87 ALA A O 1
ATOM 719 N N . ASP A 1 88 ? 13.499 -2.274 -11.439 1.00 92.38 88 ASP A N 1
ATOM 720 C CA . ASP A 1 88 ? 14.012 -0.899 -11.520 1.00 92.38 88 ASP A CA 1
ATOM 721 C C . ASP A 1 88 ? 15.503 -0.864 -11.900 1.00 92.38 88 ASP A C 1
ATOM 723 O O . ASP A 1 88 ? 15.958 0.016 -12.629 1.00 92.38 88 ASP A O 1
ATOM 727 N N . GLY A 1 89 ? 16.270 -1.861 -11.448 1.00 91.19 89 GLY A N 1
ATOM 728 C CA . GLY A 1 89 ? 17.676 -2.058 -11.805 1.00 91.19 89 GLY A CA 1
ATOM 729 C C . GLY A 1 89 ? 17.924 -2.752 -13.153 1.00 91.19 89 GLY A C 1
ATOM 730 O O . GLY A 1 89 ? 19.078 -3.049 -13.464 1.00 91.19 89 GLY A O 1
ATOM 731 N N . GLY A 1 90 ? 16.882 -3.065 -13.934 1.00 92.56 90 GLY A N 1
ATOM 732 C CA . GLY A 1 90 ? 16.992 -3.716 -15.247 1.00 92.56 90 GLY A CA 1
ATOM 733 C C . GLY A 1 90 ? 17.467 -5.177 -15.216 1.00 92.56 90 GLY A C 1
ATOM 734 O O . GLY A 1 90 ? 17.903 -5.709 -16.237 1.00 92.56 90 GLY A O 1
ATOM 735 N N . ARG A 1 91 ? 17.411 -5.852 -14.061 1.00 93.44 91 ARG A N 1
ATOM 736 C CA . ARG A 1 91 ? 17.875 -7.239 -13.879 1.00 93.44 91 ARG A CA 1
ATOM 737 C C . ARG A 1 91 ? 16.737 -8.248 -14.030 1.00 93.44 91 ARG A C 1
ATOM 739 O O . ARG A 1 91 ? 16.306 -8.866 -13.058 1.00 93.44 91 ARG A O 1
ATOM 746 N N . GLN A 1 92 ? 16.292 -8.470 -15.264 1.00 90.88 92 GLN A N 1
ATOM 747 C CA . GLN A 1 92 ? 15.133 -9.327 -15.552 1.00 90.88 92 GLN A CA 1
ATOM 748 C C . GLN A 1 92 ? 15.305 -10.798 -15.120 1.00 90.88 92 GLN A C 1
ATOM 750 O O . GLN A 1 92 ? 14.337 -11.448 -14.717 1.00 90.88 92 GLN A O 1
ATOM 755 N N . GLU A 1 93 ? 16.532 -11.324 -15.144 1.00 91.56 93 GLU A N 1
ATOM 756 C CA . GLU A 1 93 ? 16.831 -12.679 -14.654 1.00 91.56 93 GLU A CA 1
ATOM 757 C C . GLU A 1 93 ? 16.538 -12.815 -13.151 1.00 91.56 93 GLU A C 1
ATOM 759 O O . GLU A 1 93 ? 15.933 -13.796 -12.718 1.00 91.56 93 GLU A O 1
ATOM 764 N N . ALA A 1 94 ? 16.888 -11.794 -12.361 1.00 90.19 94 ALA A N 1
ATOM 765 C CA . ALA A 1 94 ? 16.639 -11.769 -10.921 1.00 90.19 94 ALA A CA 1
ATOM 766 C C . ALA A 1 94 ? 15.149 -11.582 -10.595 1.00 90.19 94 ALA A C 1
ATOM 768 O O . ALA A 1 94 ? 14.655 -12.169 -9.635 1.00 90.19 94 ALA A O 1
ATOM 769 N N . VAL A 1 95 ? 14.417 -10.823 -11.419 1.00 91.81 95 VAL A N 1
ATOM 770 C CA . VAL A 1 95 ? 12.952 -10.700 -11.314 1.00 91.81 95 VAL A CA 1
ATOM 771 C C . VAL A 1 95 ? 12.283 -12.056 -11.529 1.00 91.81 95 VAL A C 1
ATOM 773 O O . VAL A 1 95 ? 11.434 -12.458 -10.738 1.00 91.81 95 VAL A O 1
ATOM 776 N N . THR A 1 96 ? 12.697 -12.786 -12.567 1.00 92.50 96 THR A N 1
ATOM 777 C CA . THR A 1 96 ? 12.129 -14.102 -12.898 1.00 92.50 96 THR A CA 1
ATOM 778 C C . THR A 1 96 ? 12.415 -15.122 -11.795 1.00 92.50 96 THR A C 1
ATOM 780 O O . THR A 1 96 ? 11.527 -15.881 -11.408 1.00 92.50 96 THR A O 1
ATOM 783 N N . ALA A 1 97 ? 13.631 -15.106 -11.237 1.00 90.19 97 ALA A N 1
ATOM 784 C CA . ALA A 1 97 ? 13.987 -15.940 -10.093 1.00 90.19 97 ALA A CA 1
ATOM 785 C C . ALA A 1 97 ? 13.125 -15.612 -8.862 1.00 90.19 97 ALA A C 1
ATOM 787 O O . ALA A 1 97 ? 12.493 -16.507 -8.308 1.00 90.19 97 ALA A O 1
ATOM 788 N N . ALA A 1 98 ? 13.009 -14.331 -8.491 1.00 90.44 98 ALA A N 1
ATOM 789 C CA . ALA A 1 98 ? 12.188 -13.903 -7.358 1.00 90.44 98 ALA A CA 1
ATOM 790 C C . ALA A 1 98 ? 10.704 -14.277 -7.533 1.00 90.44 98 ALA A C 1
ATOM 792 O O . ALA A 1 98 ? 10.067 -14.732 -6.585 1.00 90.44 98 ALA A O 1
ATOM 793 N N . GLN A 1 99 ? 10.156 -14.155 -8.746 1.00 90.25 99 GLN A N 1
ATOM 794 C CA . GLN A 1 99 ? 8.785 -14.579 -9.056 1.00 90.25 99 GLN A CA 1
ATOM 795 C C . GLN A 1 99 ? 8.592 -16.091 -8.893 1.00 90.25 99 GLN A C 1
ATOM 797 O O . GLN A 1 99 ? 7.592 -16.517 -8.318 1.00 90.25 99 GLN A O 1
ATOM 802 N N . ALA A 1 100 ? 9.550 -16.907 -9.340 1.00 89.88 100 ALA A N 1
ATOM 803 C CA . ALA A 1 100 ? 9.493 -18.354 -9.146 1.00 89.88 100 ALA A CA 1
ATOM 804 C C . ALA A 1 100 ? 9.520 -18.735 -7.653 1.00 89.88 100 ALA A C 1
ATOM 806 O O . ALA A 1 100 ? 8.787 -19.630 -7.226 1.00 89.88 100 ALA A O 1
ATOM 807 N N . GLU A 1 101 ? 10.316 -18.030 -6.845 1.00 90.75 101 GLU A N 1
ATOM 808 C CA . GLU A 1 101 ? 10.356 -18.223 -5.392 1.00 90.75 101 GLU A CA 1
ATOM 809 C C . GLU A 1 101 ? 9.041 -17.819 -4.708 1.00 90.75 101 GLU A C 1
ATOM 811 O O . GLU A 1 101 ? 8.566 -18.534 -3.823 1.00 90.75 101 GLU A O 1
ATOM 816 N N . ILE A 1 102 ? 8.423 -16.713 -5.140 1.00 90.25 102 ILE A N 1
ATOM 817 C CA . ILE A 1 102 ? 7.112 -16.266 -4.646 1.00 90.25 102 ILE A CA 1
ATOM 818 C C . ILE A 1 102 ? 6.054 -17.340 -4.898 1.00 90.25 102 ILE A C 1
ATOM 820 O O . ILE A 1 102 ? 5.400 -17.768 -3.949 1.00 90.25 102 ILE A O 1
ATOM 824 N N . VAL A 1 103 ? 5.947 -17.841 -6.133 1.00 89.06 103 VAL A N 1
ATOM 825 C CA . VAL A 1 103 ? 4.979 -18.892 -6.500 1.00 89.06 103 VAL A CA 1
ATOM 826 C C . VAL A 1 103 ? 5.182 -20.147 -5.648 1.00 89.06 103 VAL A C 1
ATOM 828 O O . VAL A 1 103 ? 4.221 -20.764 -5.179 1.00 89.06 103 VAL A O 1
ATOM 831 N N . LEU A 1 104 ? 6.441 -20.515 -5.392 1.00 89.50 104 LEU A N 1
ATOM 832 C CA . LEU A 1 104 ? 6.759 -21.646 -4.531 1.00 89.50 104 LEU A CA 1
ATOM 833 C C . LEU A 1 104 ? 6.269 -21.427 -3.094 1.00 89.50 104 LEU A C 1
ATOM 835 O O . LEU A 1 104 ? 5.657 -22.326 -2.521 1.00 89.50 104 LEU A O 1
ATOM 839 N N . LEU A 1 105 ? 6.512 -20.256 -2.504 1.00 87.38 105 LEU A N 1
ATOM 840 C CA . LEU A 1 105 ? 6.071 -19.942 -1.142 1.00 87.38 105 LEU A CA 1
ATOM 841 C C . LEU A 1 105 ? 4.547 -19.797 -1.026 1.00 87.38 105 LEU A C 1
ATOM 843 O O . LEU A 1 105 ? 3.971 -20.220 -0.022 1.00 87.38 105 LEU A O 1
ATOM 847 N N . GLU A 1 106 ? 3.888 -19.261 -2.052 1.00 85.56 106 GLU A N 1
ATOM 848 C CA . GLU A 1 106 ? 2.430 -19.135 -2.117 1.00 85.56 106 GLU A CA 1
ATOM 849 C C . GLU A 1 106 ? 1.725 -20.491 -2.070 1.00 85.56 106 GLU A C 1
ATOM 851 O O . GLU A 1 106 ? 0.672 -20.601 -1.446 1.00 85.56 106 GLU A O 1
ATOM 856 N N . SER A 1 107 ? 2.344 -21.553 -2.600 1.00 84.56 107 SER A N 1
ATOM 857 C CA . SER A 1 107 ? 1.808 -22.920 -2.499 1.00 84.56 107 SER A CA 1
ATOM 858 C C . SER A 1 107 ? 1.671 -23.441 -1.054 1.00 84.56 107 SER A C 1
ATOM 860 O O . SER A 1 107 ? 0.909 -24.378 -0.793 1.00 84.56 107 SER A O 1
ATOM 862 N N . TYR A 1 108 ? 2.385 -22.836 -0.095 1.00 82.81 108 TYR A N 1
ATOM 863 C CA . TYR A 1 108 ? 2.298 -23.169 1.331 1.00 82.81 108 TYR A CA 1
ATOM 864 C C . TYR A 1 108 ? 1.294 -22.300 2.095 1.00 82.81 108 TYR A C 1
ATOM 866 O O . TYR A 1 108 ? 0.983 -22.609 3.251 1.00 82.81 108 TYR A O 1
ATOM 874 N N . LEU A 1 109 ? 0.795 -21.222 1.487 1.00 78.50 109 LEU A N 1
ATOM 875 C CA . LEU A 1 109 ? -0.227 -20.367 2.076 1.00 78.50 109 LEU A CA 1
ATOM 876 C C . LEU A 1 109 ? -1.624 -20.927 1.757 1.00 78.50 109 LEU A C 1
ATOM 878 O O . LEU A 1 109 ? -1.854 -21.441 0.663 1.00 78.50 109 LEU A O 1
ATOM 882 N N . PRO A 1 110 ? -2.585 -20.850 2.696 1.00 73.38 110 PRO A N 1
ATOM 883 C CA . PRO A 1 110 ? -3.979 -21.108 2.364 1.00 73.38 110 PRO A CA 1
ATOM 884 C C . PRO A 1 110 ? -4.438 -20.085 1.319 1.00 73.38 110 PRO A C 1
ATOM 886 O O . PRO A 1 110 ? -3.991 -18.935 1.352 1.00 73.38 110 PRO A O 1
ATOM 889 N N . ALA A 1 111 ? -5.322 -20.509 0.410 1.00 62.19 111 ALA A N 1
ATOM 890 C CA . ALA A 1 111 ? -5.882 -19.649 -0.628 1.00 62.19 111 ALA A CA 1
ATOM 891 C C . ALA A 1 111 ? -6.367 -18.332 -0.004 1.00 62.19 111 ALA A C 1
ATOM 893 O O . ALA A 1 111 ? -7.235 -18.332 0.871 1.00 62.19 111 ALA A O 1
ATOM 894 N N . GLN A 1 112 ? -5.743 -17.222 -0.401 1.00 61.75 112 GLN A N 1
ATOM 895 C CA . GLN A 1 112 ? -6.136 -15.909 0.088 1.00 61.75 112 GLN A CA 1
ATOM 896 C C . GLN A 1 112 ? -7.507 -15.562 -0.489 1.00 61.75 112 GLN A C 1
ATOM 898 O O . GLN A 1 112 ? -7.805 -15.900 -1.633 1.00 61.75 112 GLN A O 1
ATOM 903 N N . MET A 1 113 ? -8.337 -14.874 0.296 1.00 61.81 113 MET A N 1
ATOM 904 C CA . MET A 1 113 ? -9.564 -14.297 -0.241 1.00 61.81 113 MET A CA 1
ATOM 905 C C . MET A 1 113 ? -9.241 -13.337 -1.390 1.00 61.81 113 MET A C 1
ATOM 907 O O . MET A 1 113 ? -8.269 -12.573 -1.319 1.00 61.81 113 MET A O 1
ATOM 911 N N . ASP A 1 114 ? -10.087 -13.381 -2.414 1.00 68.06 114 ASP A N 1
ATOM 912 C CA . ASP A 1 114 ? -10.059 -12.470 -3.553 1.00 68.06 114 ASP A CA 1
ATOM 913 C C . ASP A 1 114 ? -10.158 -11.003 -3.095 1.00 68.06 114 ASP A C 1
ATOM 915 O O . ASP A 1 114 ? -10.815 -10.707 -2.089 1.00 68.06 114 ASP A O 1
ATOM 919 N N . ASP A 1 115 ? -9.479 -10.100 -3.807 1.00 67.06 115 ASP A N 1
ATOM 920 C CA . ASP A 1 115 ? -9.399 -8.667 -3.483 1.00 67.06 115 ASP A CA 1
ATOM 921 C C . ASP A 1 115 ? -10.795 -8.043 -3.414 1.00 67.06 115 ASP A C 1
ATOM 923 O O . ASP A 1 115 ? -11.096 -7.317 -2.463 1.00 67.06 115 ASP A O 1
ATOM 927 N N . ASP A 1 116 ? -11.678 -8.430 -4.331 1.00 70.75 116 ASP A N 1
ATOM 928 C CA . ASP A 1 116 ? -13.041 -7.905 -4.419 1.00 70.75 116 ASP A CA 1
ATOM 929 C C . ASP A 1 116 ? -13.914 -8.350 -3.235 1.00 70.75 116 ASP A C 1
ATOM 931 O O . ASP A 1 116 ? -14.655 -7.562 -2.639 1.00 70.75 116 ASP A O 1
ATOM 935 N N . MET A 1 117 ? -13.797 -9.619 -2.835 1.00 74.19 117 MET A N 1
ATOM 936 C CA . MET A 1 117 ? -14.538 -10.174 -1.695 1.00 74.19 117 MET A CA 1
ATOM 937 C C . MET A 1 117 ? -14.036 -9.607 -0.364 1.00 74.19 117 MET A C 1
ATOM 939 O O . MET A 1 117 ? -14.819 -9.391 0.567 1.00 74.19 117 MET A O 1
ATOM 943 N N . LEU A 1 118 ? -12.729 -9.356 -0.270 1.00 77.75 118 LEU A N 1
ATOM 944 C CA . LEU A 1 118 ? -12.117 -8.703 0.877 1.00 77.75 118 LEU A CA 1
ATOM 945 C C . LEU A 1 118 ? -12.587 -7.249 0.996 1.00 77.75 118 LEU A C 1
ATOM 947 O O . LEU A 1 118 ? -12.981 -6.826 2.084 1.00 77.75 118 LEU A O 1
ATOM 951 N N . GLU A 1 119 ? -12.595 -6.502 -0.109 1.00 79.38 119 GLU A N 1
ATOM 952 C CA . GLU A 1 119 ? -13.088 -5.125 -0.135 1.00 79.38 119 GLU A CA 1
ATOM 953 C C . GLU A 1 119 ? -14.564 -5.048 0.269 1.00 79.38 119 GLU A C 1
ATOM 955 O O . GLU A 1 119 ? -14.920 -4.223 1.113 1.00 79.38 119 GLU A O 1
ATOM 960 N N . ALA A 1 120 ? -15.409 -5.945 -0.249 1.00 81.25 120 ALA A N 1
ATOM 961 C CA . ALA A 1 120 ? -16.825 -6.000 0.102 1.00 81.25 120 ALA A CA 1
ATOM 962 C C . ALA A 1 120 ? -17.048 -6.247 1.606 1.00 81.25 120 ALA A C 1
ATOM 964 O O . ALA A 1 120 ? -17.778 -5.488 2.251 1.00 81.25 120 ALA A O 1
ATOM 965 N N . LYS A 1 121 ? -16.371 -7.250 2.193 1.00 80.06 121 LYS A N 1
ATOM 966 C CA . LYS A 1 121 ? -16.455 -7.545 3.637 1.00 80.06 121 LYS A CA 1
ATOM 967 C C . LYS A 1 121 ? -15.978 -6.369 4.492 1.00 80.06 121 LYS A C 1
ATOM 969 O O . LYS A 1 121 ? -16.626 -6.020 5.478 1.00 80.06 121 LYS A O 1
ATOM 974 N N . VAL A 1 122 ? -14.854 -5.748 4.127 1.00 82.81 122 VAL A N 1
ATOM 975 C CA . VAL A 1 122 ? -14.302 -4.603 4.869 1.00 82.81 122 VAL A CA 1
ATOM 976 C C . VAL A 1 122 ? -15.232 -3.396 4.762 1.00 82.81 122 VAL A C 1
ATOM 978 O O . VAL A 1 122 ? -15.518 -2.758 5.774 1.00 82.81 122 VAL A O 1
ATOM 981 N N . ARG A 1 123 ? -15.759 -3.100 3.569 1.00 82.50 123 ARG A N 1
ATOM 982 C CA . ARG A 1 123 ? -16.721 -2.012 3.352 1.00 82.50 123 ARG A CA 1
ATOM 983 C C . ARG A 1 123 ? -17.977 -2.204 4.198 1.00 82.50 123 ARG A C 1
ATOM 985 O O . ARG A 1 123 ? -18.397 -1.254 4.853 1.00 82.50 123 ARG A O 1
ATOM 992 N N . GLN A 1 124 ? -18.546 -3.408 4.210 1.00 82.12 124 GLN A N 1
ATOM 993 C CA . GLN A 1 124 ? -19.726 -3.717 5.015 1.00 82.12 124 GLN A CA 1
ATOM 994 C C . GLN A 1 124 ? -19.444 -3.529 6.512 1.00 82.12 124 GLN A C 1
ATOM 996 O O . GLN A 1 124 ? -20.184 -2.825 7.194 1.00 82.12 124 GLN A O 1
ATOM 1001 N N . ALA A 1 125 ? -18.328 -4.065 7.010 1.00 82.75 125 ALA A N 1
ATOM 1002 C CA . ALA A 1 125 ? -17.958 -3.947 8.418 1.00 82.75 125 ALA A CA 1
ATOM 1003 C C . ALA A 1 125 ? -17.731 -2.488 8.858 1.00 82.75 125 ALA A C 1
ATOM 1005 O O . ALA A 1 125 ? -18.099 -2.098 9.967 1.00 82.75 125 ALA A O 1
ATOM 1006 N N . LEU A 1 126 ? -17.143 -1.658 7.990 1.00 81.75 126 LEU A N 1
ATOM 1007 C CA . LEU A 1 126 ? -16.965 -0.228 8.254 1.00 81.75 126 LEU A CA 1
ATOM 1008 C C . LEU A 1 126 ? -18.297 0.534 8.249 1.00 81.75 126 LEU A C 1
ATOM 1010 O O . LEU A 1 126 ? -18.478 1.424 9.081 1.00 81.75 126 LEU A O 1
ATOM 1014 N N . GLN A 1 127 ? -19.229 0.173 7.361 1.00 80.50 127 GLN A N 1
ATOM 1015 C CA . GLN A 1 127 ? -20.577 0.748 7.321 1.00 80.50 127 GLN A CA 1
ATOM 1016 C C . GLN A 1 127 ? -21.389 0.387 8.570 1.00 80.50 127 GLN A C 1
ATOM 1018 O O . GLN A 1 127 ? -21.968 1.279 9.185 1.00 80.50 127 GLN A O 1
ATOM 1023 N N . GLU A 1 128 ? -21.379 -0.882 8.986 1.00 77.12 128 GLU A N 1
ATOM 1024 C CA . GLU A 1 128 ? -22.060 -1.354 10.201 1.00 77.12 128 GLU A CA 1
ATOM 1025 C C . GLU A 1 128 ? -21.519 -0.673 11.467 1.00 77.12 128 GLU A C 1
ATOM 1027 O O . GLU A 1 128 ? -22.272 -0.367 12.389 1.00 77.12 128 GLU A O 1
ATOM 1032 N N . ALA A 1 129 ? -20.217 -0.375 11.498 1.00 77.38 129 ALA A N 1
ATOM 1033 C CA . ALA A 1 129 ? -19.585 0.350 12.596 1.00 77.38 129 ALA A CA 1
ATOM 1034 C C . ALA A 1 129 ? -19.721 1.884 12.504 1.00 77.38 129 ALA A C 1
ATOM 1036 O O . ALA A 1 129 ? -19.223 2.583 13.389 1.00 77.38 129 ALA A O 1
ATOM 1037 N N . GLY A 1 130 ? -20.348 2.417 11.447 1.00 74.00 130 GLY A N 1
ATOM 1038 C CA . GLY A 1 130 ? -20.511 3.858 11.231 1.00 74.00 130 GLY A CA 1
ATOM 1039 C C . GLY A 1 130 ? -19.191 4.614 11.036 1.00 74.00 130 GLY A C 1
ATOM 1040 O O . GLY A 1 130 ? -19.115 5.808 11.327 1.00 74.00 130 GLY A O 1
ATOM 1041 N N . MET A 1 131 ? -18.135 3.931 10.583 1.00 76.56 131 MET A N 1
ATOM 1042 C CA . MET A 1 131 ? -16.794 4.506 10.475 1.00 76.56 131 MET A CA 1
ATOM 1043 C C . MET A 1 131 ? -16.607 5.169 9.109 1.00 76.56 131 MET A C 1
ATOM 1045 O O . MET A 1 131 ? -16.509 4.485 8.092 1.00 76.56 131 MET A O 1
ATOM 1049 N N . GLN A 1 132 ? -16.555 6.501 9.077 1.00 68.69 132 GLN A N 1
ATOM 1050 C CA . GLN A 1 132 ? -16.546 7.277 7.824 1.00 68.69 132 GLN A CA 1
ATOM 1051 C C . GLN A 1 132 ? -15.407 8.303 7.738 1.00 68.69 132 GLN A C 1
ATOM 1053 O O . GLN A 1 132 ? -15.200 8.904 6.685 1.00 68.69 132 GLN A O 1
ATOM 1058 N N . SER A 1 133 ? -14.646 8.499 8.821 1.00 71.25 133 SER A N 1
ATOM 1059 C CA . SER A 1 133 ? -13.571 9.497 8.880 1.00 71.25 133 SER A CA 1
ATOM 1060 C C . SER A 1 133 ? -12.184 8.857 8.929 1.00 71.25 133 SER A C 1
ATOM 1062 O O . SER A 1 133 ? -11.969 7.847 9.603 1.00 71.25 133 SER A O 1
ATOM 1064 N N . LYS A 1 134 ? -11.200 9.503 8.285 1.00 73.62 134 LYS A N 1
ATOM 1065 C CA . LYS A 1 134 ? -9.773 9.149 8.408 1.00 73.62 134 LYS A CA 1
ATOM 1066 C C . LYS A 1 134 ? -9.268 9.241 9.852 1.00 73.62 134 LYS A C 1
ATOM 1068 O O . LYS A 1 134 ? -8.352 8.514 10.219 1.00 73.62 134 LYS A O 1
ATOM 1073 N N . GLU A 1 135 ? -9.893 10.062 10.693 1.00 73.38 135 GLU A N 1
ATOM 1074 C CA . GLU A 1 135 ? -9.578 10.164 12.128 1.00 73.38 135 GLU A CA 1
ATOM 1075 C C . GLU A 1 135 ? -9.883 8.862 12.885 1.00 73.38 135 GLU A C 1
ATOM 1077 O O . GLU A 1 135 ? -9.289 8.567 13.921 1.00 73.38 135 GLU A O 1
ATOM 1082 N N . GLN A 1 136 ? -10.780 8.038 12.341 1.00 76.88 136 GLN A N 1
ATOM 1083 C CA . GLN A 1 136 ? -11.184 6.765 12.923 1.00 76.88 136 GLN A CA 1
ATOM 1084 C C . GLN A 1 136 ? -10.344 5.588 12.414 1.00 76.88 136 GLN A C 1
ATOM 1086 O O . GLN A 1 136 ? -10.650 4.451 12.764 1.00 76.88 136 GLN A O 1
ATOM 1091 N N . MET A 1 137 ? -9.264 5.827 11.657 1.00 75.56 137 MET A N 1
ATOM 1092 C CA . MET A 1 137 ? -8.411 4.788 11.058 1.00 75.56 137 MET A CA 1
ATOM 1093 C C . MET A 1 137 ? -8.015 3.683 12.048 1.00 75.56 137 MET A C 1
ATOM 1095 O O . MET A 1 137 ? -8.129 2.497 11.743 1.00 75.56 137 MET A O 1
ATOM 1099 N N . GLY A 1 138 ? -7.606 4.055 13.266 1.00 77.31 138 GLY A N 1
ATOM 1100 C CA . GLY A 1 138 ? -7.216 3.085 14.294 1.00 77.31 138 GLY A CA 1
ATOM 1101 C C . GLY A 1 138 ? -8.365 2.168 14.734 1.00 77.31 138 GLY A C 1
ATOM 1102 O O . GLY A 1 138 ? -8.162 0.971 14.927 1.00 77.31 138 GLY A O 1
ATOM 1103 N N . LYS A 1 139 ? -9.589 2.703 14.841 1.00 81.31 139 LYS A N 1
ATOM 1104 C CA . LYS A 1 139 ? -10.794 1.927 15.188 1.00 81.31 139 LYS A CA 1
ATOM 1105 C C . LYS A 1 139 ? -11.310 1.123 13.991 1.00 81.31 139 LYS A C 1
ATOM 1107 O O . LYS A 1 139 ? -11.656 -0.045 14.153 1.00 81.31 139 LYS A O 1
ATOM 1112 N N . ALA A 1 140 ? -11.293 1.722 12.803 1.00 82.75 140 ALA A N 1
ATOM 1113 C CA . ALA A 1 140 ? -11.650 1.103 11.530 1.00 82.75 140 ALA A CA 1
ATOM 1114 C C . ALA A 1 140 ? -10.802 -0.147 11.258 1.00 82.75 140 ALA A C 1
ATOM 1116 O O . ALA A 1 140 ? -11.345 -1.193 10.912 1.00 82.75 140 ALA A O 1
ATOM 1117 N N . MET A 1 141 ? -9.494 -0.079 11.521 1.00 81.62 141 MET A N 1
ATOM 1118 C CA . MET A 1 141 ? -8.600 -1.227 11.387 1.00 81.62 141 MET A CA 1
ATOM 1119 C C . MET A 1 141 ? -8.976 -2.367 12.342 1.00 81.62 141 MET A C 1
ATOM 1121 O O . MET A 1 141 ? -8.982 -3.528 11.946 1.00 81.62 141 MET A O 1
ATOM 1125 N N . GLY A 1 142 ? -9.343 -2.054 13.588 1.00 80.88 142 GLY A N 1
ATOM 1126 C CA . GLY A 1 142 ? -9.789 -3.059 14.557 1.00 80.88 142 GLY A CA 1
ATOM 1127 C C . GLY A 1 142 ? -11.083 -3.767 14.142 1.00 80.88 142 GLY A C 1
ATOM 1128 O O . GLY A 1 142 ? -11.200 -4.979 14.310 1.00 80.88 142 GLY A O 1
ATOM 1129 N N . VAL A 1 143 ? -12.041 -3.032 13.571 1.00 83.69 143 VAL A N 1
ATOM 1130 C CA . VAL A 1 143 ? -13.302 -3.593 13.057 1.00 83.69 143 VAL A CA 1
ATOM 1131 C C . VAL A 1 143 ? -13.054 -4.429 11.801 1.00 83.69 143 VAL A C 1
ATOM 1133 O O . VAL A 1 143 ? -13.508 -5.569 11.730 1.00 83.69 143 VAL A O 1
ATOM 1136 N N . ALA A 1 144 ? -12.272 -3.912 10.852 1.00 82.19 144 ALA A N 1
ATOM 1137 C CA . ALA A 1 144 ? -11.926 -4.619 9.623 1.00 82.19 144 ALA A CA 1
ATOM 1138 C C . ALA A 1 144 ? -11.167 -5.925 9.914 1.00 82.19 144 ALA A C 1
ATOM 1140 O O . ALA A 1 144 ? -11.508 -6.975 9.380 1.00 82.19 144 ALA A O 1
ATOM 1141 N N . MET A 1 145 ? -10.196 -5.899 10.830 1.00 78.50 145 MET A N 1
ATOM 1142 C CA . MET A 1 145 ? -9.451 -7.100 11.224 1.00 78.50 145 MET A CA 1
ATOM 1143 C C . MET A 1 145 ? -10.330 -8.135 11.937 1.00 78.50 145 MET A C 1
ATOM 1145 O O . MET A 1 145 ? -10.113 -9.331 11.754 1.00 78.50 145 MET A O 1
ATOM 1149 N N . LYS A 1 146 ? -11.343 -7.705 12.707 1.00 81.25 146 LYS A N 1
ATOM 1150 C CA . LYS A 1 146 ? -12.344 -8.616 13.292 1.00 81.25 146 LYS A CA 1
ATOM 1151 C C . LYS A 1 146 ? -13.238 -9.244 12.225 1.00 81.25 146 LYS A C 1
ATOM 1153 O O . LYS A 1 146 ? -13.479 -10.444 12.287 1.00 81.25 146 LYS A O 1
ATOM 1158 N N . ALA A 1 147 ? -13.692 -8.462 11.247 1.00 78.50 147 ALA A N 1
ATOM 1159 C CA . ALA A 1 147 ? -14.547 -8.943 10.161 1.00 78.50 147 ALA A CA 1
ATOM 1160 C C . ALA A 1 147 ? -13.828 -9.931 9.231 1.00 78.50 147 ALA A C 1
ATOM 1162 O O . ALA A 1 147 ? -14.439 -10.855 8.702 1.00 78.50 147 ALA A O 1
ATOM 1163 N N . VAL A 1 148 ? -12.519 -9.747 9.056 1.00 77.00 148 VAL A N 1
ATOM 1164 C CA . VAL A 1 148 ? -11.687 -10.584 8.186 1.00 77.00 148 VAL A CA 1
ATOM 1165 C C . VAL A 1 148 ? -11.056 -11.760 8.951 1.00 77.00 148 VAL A C 1
ATOM 1167 O O . VAL A 1 148 ? -10.432 -12.607 8.333 1.00 77.00 148 VAL A O 1
ATOM 1170 N N . MET A 1 149 ? -11.205 -11.850 10.281 1.00 67.56 149 MET A N 1
ATOM 1171 C CA . MET A 1 149 ? -10.720 -12.958 11.134 1.00 67.56 149 MET A CA 1
ATOM 1172 C C . MET A 1 149 ? -9.270 -13.425 10.859 1.00 67.56 149 MET A C 1
ATOM 1174 O O . MET A 1 149 ? -8.918 -14.574 11.106 1.00 67.56 149 MET A O 1
ATOM 1178 N N . GLY A 1 150 ? -8.402 -12.544 10.347 1.00 65.69 150 GLY A N 1
ATOM 1179 C CA . GLY A 1 150 ? -7.027 -12.895 9.962 1.00 65.69 150 GLY A CA 1
ATOM 1180 C C . GLY A 1 150 ? -6.877 -13.666 8.638 1.00 65.69 150 GLY A C 1
ATOM 1181 O O . GLY A 1 150 ? -5.766 -14.086 8.308 1.00 65.69 150 GLY A O 1
ATOM 1182 N N . GLU A 1 151 ? -7.949 -13.813 7.856 1.00 65.50 151 GLU A N 1
ATOM 1183 C CA . GLU A 1 151 ? -7.953 -14.466 6.537 1.00 65.50 151 GLU A CA 1
ATOM 1184 C C . GLU A 1 151 ? -7.175 -13.661 5.478 1.00 65.50 151 GLU A C 1
ATOM 1186 O O . GLU A 1 151 ? -6.661 -14.234 4.517 1.00 65.50 151 GLU A O 1
ATOM 1191 N N . ALA A 1 152 ? -6.996 -12.351 5.680 1.00 65.75 152 ALA A N 1
ATOM 1192 C CA . ALA A 1 152 ? -6.209 -11.483 4.804 1.00 65.75 152 ALA A CA 1
ATOM 1193 C C . ALA A 1 152 ? -5.026 -10.818 5.520 1.00 65.75 152 ALA A C 1
ATOM 1195 O O . ALA A 1 152 ? -4.962 -10.729 6.747 1.00 65.75 152 ALA A O 1
ATOM 1196 N N . ASP A 1 153 ? -4.054 -10.362 4.730 1.00 68.31 153 ASP A N 1
ATOM 1197 C CA . ASP A 1 153 ? -2.888 -9.635 5.229 1.00 68.31 153 ASP A CA 1
ATOM 1198 C C . ASP A 1 153 ? -3.293 -8.268 5.809 1.00 68.31 153 ASP A C 1
ATOM 1200 O O . ASP A 1 153 ? -4.012 -7.500 5.169 1.00 68.31 153 ASP A O 1
ATOM 1204 N N . GLY A 1 154 ? -2.799 -7.933 7.004 1.00 70.44 154 GLY A N 1
ATOM 1205 C CA . GLY A 1 154 ? -3.083 -6.651 7.653 1.00 70.44 154 GLY A CA 1
ATOM 1206 C C . GLY A 1 154 ? -2.612 -5.437 6.842 1.00 70.44 154 GLY A C 1
ATOM 1207 O O . GLY A 1 154 ? -3.231 -4.380 6.912 1.00 70.44 154 GLY A O 1
ATOM 1208 N N . SER A 1 155 ? -1.567 -5.577 6.022 1.00 71.44 155 SER A N 1
ATOM 1209 C CA . SER A 1 155 ? -1.127 -4.535 5.090 1.00 71.44 155 SER A CA 1
ATOM 1210 C C . SER A 1 155 ? -2.147 -4.306 3.969 1.00 71.44 155 SER A C 1
ATOM 1212 O O . SER A 1 155 ? -2.368 -3.163 3.575 1.00 71.44 155 SER A O 1
ATOM 1214 N N . ARG A 1 156 ? -2.781 -5.379 3.475 1.00 73.88 156 ARG A N 1
ATOM 1215 C CA . ARG A 1 156 ? -3.805 -5.332 2.416 1.00 73.88 156 ARG A CA 1
ATOM 1216 C C . ARG A 1 156 ? -5.138 -4.826 2.962 1.00 73.88 156 ARG A C 1
ATOM 1218 O O . ARG A 1 156 ? -5.760 -3.963 2.358 1.00 73.88 156 ARG A O 1
ATOM 1225 N N . VAL A 1 157 ? -5.522 -5.254 4.165 1.00 80.19 157 VAL A N 1
ATOM 1226 C CA . VAL A 1 157 ? -6.680 -4.691 4.877 1.00 80.19 157 VAL A CA 1
ATOM 1227 C C . VAL A 1 157 ? -6.480 -3.197 5.122 1.00 80.19 157 VAL A C 1
ATOM 1229 O O . VAL A 1 157 ? -7.379 -2.413 4.845 1.00 80.19 157 VAL A O 1
ATOM 1232 N N . ARG A 1 158 ? -5.292 -2.772 5.569 1.00 81.94 158 ARG A N 1
ATOM 1233 C CA . ARG A 1 158 ? -4.998 -1.353 5.802 1.00 81.94 158 ARG A CA 1
ATOM 1234 C C . ARG A 1 158 ? -5.121 -0.514 4.532 1.00 81.94 158 ARG A C 1
ATOM 1236 O O . ARG A 1 158 ? -5.758 0.533 4.579 1.00 81.94 158 ARG A O 1
ATOM 1243 N N . SER A 1 159 ? -4.539 -0.956 3.417 1.00 82.31 159 SER A N 1
ATOM 1244 C CA . SER A 1 159 ? -4.619 -0.206 2.158 1.00 82.31 159 SER A CA 1
ATOM 1245 C C . SER A 1 159 ? -6.057 -0.117 1.638 1.00 82.31 159 SER A C 1
ATOM 1247 O O . SER A 1 159 ? -6.467 0.935 1.152 1.00 82.31 159 SER A O 1
ATOM 1249 N N . ILE A 1 160 ? -6.854 -1.177 1.799 1.00 83.56 160 ILE A N 1
ATOM 1250 C CA . ILE A 1 160 ? -8.282 -1.190 1.459 1.00 83.56 160 ILE A CA 1
ATOM 1251 C C . ILE A 1 160 ? -9.077 -0.244 2.370 1.00 83.56 160 ILE A C 1
ATOM 1253 O O . ILE A 1 160 ? -9.858 0.563 1.876 1.00 83.56 160 ILE A O 1
ATOM 1257 N N . VAL A 1 161 ? -8.849 -0.271 3.687 1.00 84.06 161 VAL A N 1
ATOM 1258 C CA . VAL A 1 161 ? -9.489 0.653 4.640 1.00 84.06 161 VAL A CA 1
ATOM 1259 C C . VAL A 1 161 ? -9.129 2.105 4.310 1.00 84.06 161 VAL A C 1
ATOM 1261 O O . VAL A 1 161 ? -10.008 2.963 4.289 1.00 84.06 161 VAL A O 1
ATOM 1264 N N . GLU A 1 162 ? -7.863 2.391 3.996 1.00 83.12 162 GLU A N 1
ATOM 1265 C CA . GLU A 1 162 ? -7.412 3.720 3.569 1.00 83.12 162 GLU A CA 1
ATOM 1266 C C . GLU A 1 162 ? -8.108 4.179 2.283 1.00 83.12 162 GLU A C 1
ATOM 1268 O O . GLU A 1 162 ? -8.598 5.311 2.233 1.00 83.12 162 GLU A O 1
ATOM 1273 N N . LYS A 1 163 ? -8.217 3.301 1.277 1.00 84.00 163 LYS A N 1
ATOM 1274 C CA . LYS A 1 163 ? -8.962 3.571 0.038 1.00 84.00 163 LYS A CA 1
ATOM 1275 C C . LYS A 1 163 ? -10.435 3.861 0.324 1.00 84.00 163 LYS A C 1
ATOM 1277 O O . LYS A 1 163 ? -10.947 4.886 -0.118 1.00 84.00 163 LYS A O 1
ATOM 1282 N N . ILE A 1 164 ? -11.103 3.008 1.099 1.00 82.31 164 ILE A N 1
ATOM 1283 C CA . ILE A 1 164 ? -12.529 3.143 1.419 1.00 82.31 164 ILE A CA 1
ATOM 1284 C C . ILE A 1 164 ? -12.786 4.448 2.183 1.00 82.31 164 ILE A C 1
ATOM 1286 O O . ILE A 1 164 ? -13.644 5.233 1.782 1.00 82.31 164 ILE A O 1
ATOM 1290 N N . LEU A 1 165 ? -12.018 4.732 3.238 1.00 80.88 165 LEU A N 1
ATOM 1291 C CA . LEU A 1 165 ? -12.171 5.957 4.030 1.00 80.88 165 LEU A CA 1
ATOM 1292 C C . LEU A 1 165 ? -11.822 7.222 3.230 1.00 80.88 165 LEU A C 1
ATOM 1294 O O . LEU A 1 165 ? -12.439 8.268 3.433 1.00 80.88 165 LEU A O 1
ATOM 1298 N N . ALA A 1 166 ? -10.869 7.149 2.294 1.00 77.00 166 ALA A N 1
ATOM 1299 C CA . ALA A 1 166 ? -10.602 8.247 1.368 1.00 77.00 166 ALA A CA 1
ATOM 1300 C C . ALA A 1 166 ? -11.811 8.523 0.461 1.00 77.00 166 ALA A C 1
ATOM 1302 O O . ALA A 1 166 ? -12.202 9.680 0.314 1.00 77.00 166 ALA A O 1
ATOM 1303 N N . VAL A 1 167 ? -12.457 7.484 -0.074 1.00 70.56 167 VAL A N 1
ATOM 1304 C CA . VAL A 1 167 ? -13.677 7.633 -0.882 1.00 70.56 167 VAL A CA 1
ATOM 1305 C C . VAL A 1 167 ? -14.827 8.216 -0.051 1.00 70.56 167 VAL A C 1
ATOM 1307 O O . VAL A 1 167 ? -15.474 9.158 -0.504 1.00 70.56 167 VAL A O 1
ATOM 1310 N N . PHE A 1 168 ? -15.035 7.758 1.190 1.00 64.94 168 PHE A N 1
ATOM 1311 C CA . PHE A 1 168 ? -16.045 8.336 2.091 1.00 64.94 168 PHE A CA 1
ATOM 1312 C C . PHE A 1 168 ? -15.813 9.829 2.367 1.00 64.94 168 PHE A C 1
ATOM 1314 O O . PHE A 1 168 ? -16.770 10.605 2.361 1.00 64.94 168 PHE A O 1
ATOM 1321 N N . SER A 1 169 ? -14.554 10.257 2.525 1.00 55.88 169 SER A N 1
ATOM 1322 C CA . SER A 1 169 ? -14.230 11.677 2.725 1.00 55.88 169 SER A CA 1
ATOM 1323 C C . SER A 1 169 ? -14.563 12.559 1.514 1.00 55.88 169 SER A C 1
ATOM 1325 O O . SER A 1 169 ? -14.936 13.713 1.691 1.00 55.88 169 SER A O 1
ATOM 1327 N N . VAL A 1 170 ? -14.489 12.019 0.292 1.00 53.16 170 VAL A N 1
ATOM 1328 C CA . VAL A 1 170 ? -14.826 12.749 -0.943 1.00 53.16 170 VAL A CA 1
ATOM 1329 C C . VAL A 1 170 ? -16.341 12.797 -1.163 1.00 53.16 170 VAL A C 1
ATOM 1331 O O . VAL A 1 170 ? -16.873 13.832 -1.559 1.00 53.16 170 VAL A O 1
ATOM 1334 N N . VAL A 1 171 ? -17.060 11.715 -0.846 1.00 52.81 171 VAL A N 1
ATOM 1335 C CA . VAL A 1 171 ? -18.527 11.649 -0.987 1.00 52.81 171 VAL A CA 1
ATOM 1336 C C . VAL A 1 171 ? -19.236 12.595 -0.004 1.00 52.81 171 VAL A C 1
ATOM 1338 O O . VAL A 1 171 ? -20.212 13.238 -0.381 1.00 52.81 171 VAL A O 1
ATOM 1341 N N . MET A 1 172 ? -18.711 12.785 1.212 1.00 48.72 172 MET A N 1
ATOM 1342 C CA . MET A 1 172 ? -19.264 13.746 2.184 1.00 48.72 172 MET A CA 1
ATOM 1343 C C . MET A 1 172 ? -19.115 15.219 1.769 1.00 48.72 172 MET A C 1
ATOM 1345 O O . MET A 1 172 ? -19.927 16.047 2.172 1.00 48.72 172 MET A O 1
ATOM 1349 N N . VAL A 1 173 ? -18.130 15.554 0.927 1.00 50.31 173 VAL A N 1
ATOM 1350 C CA . VAL A 1 173 ? -17.992 16.908 0.354 1.00 50.31 173 VAL A CA 1
ATOM 1351 C C . VAL A 1 173 ? -18.957 17.118 -0.827 1.00 50.31 173 VAL A C 1
ATOM 1353 O O . VAL A 1 173 ? -19.306 18.254 -1.134 1.00 50.31 173 VAL A O 1
ATOM 1356 N N . GLY A 1 174 ? -19.437 16.041 -1.465 1.00 43.03 174 GLY A N 1
ATOM 1357 C CA . GLY A 1 174 ? -20.336 16.097 -2.626 1.00 43.03 174 GLY A CA 1
ATOM 1358 C C . GLY A 1 174 ? -21.835 15.910 -2.345 1.00 43.03 174 GLY A C 1
ATOM 1359 O O . GLY A 1 174 ? -22.643 16.287 -3.186 1.00 43.03 174 GLY A O 1
ATOM 1360 N N . VAL A 1 175 ? -22.234 15.344 -1.196 1.00 42.00 175 VAL A N 1
ATOM 1361 C CA . VAL A 1 175 ? -23.645 14.978 -0.886 1.00 42.00 175 VAL A CA 1
ATOM 1362 C C . VAL A 1 175 ? -24.164 15.674 0.391 1.00 42.00 175 VAL A C 1
ATOM 1364 O O . VAL A 1 175 ? -25.103 15.235 1.053 1.00 42.00 175 VAL A O 1
ATOM 1367 N N . GLY A 1 176 ? -23.549 16.788 0.780 1.00 42.31 176 GLY A N 1
ATOM 1368 C CA . GLY A 1 176 ? -23.819 17.470 2.045 1.00 42.31 176 GLY A CA 1
ATOM 1369 C C . GLY A 1 176 ? -25.022 18.422 2.071 1.00 42.31 176 GLY A C 1
ATOM 1370 O O . GLY A 1 176 ? -24.820 19.541 2.514 1.00 42.31 176 GLY A O 1
ATOM 1371 N N . ILE A 1 177 ? -26.239 18.031 1.645 1.00 41.22 177 ILE A N 1
ATOM 1372 C CA . ILE A 1 177 ? -27.484 18.782 1.992 1.00 41.22 177 ILE A CA 1
ATOM 1373 C C . ILE A 1 177 ? -28.747 17.904 2.182 1.00 41.22 177 ILE A C 1
ATOM 1375 O O . ILE A 1 177 ? -29.861 18.398 2.057 1.00 41.22 177 ILE A O 1
ATOM 1379 N N . SER A 1 178 ? -28.687 16.596 2.470 1.00 41.09 178 SER A N 1
ATOM 1380 C CA . SER A 1 178 ? -29.968 15.848 2.621 1.00 41.09 178 SER A CA 1
ATOM 1381 C C . SER A 1 178 ? -30.082 14.817 3.733 1.00 41.09 178 SER A C 1
ATOM 1383 O O . SER A 1 178 ? -31.133 14.195 3.846 1.00 41.09 178 SER A O 1
ATOM 1385 N N . GLN A 1 179 ? -29.090 14.650 4.613 1.00 40.09 179 GLN A N 1
ATOM 1386 C CA . GLN A 1 179 ? -29.219 13.616 5.650 1.00 40.09 179 GLN A CA 1
ATOM 1387 C C . GLN A 1 179 ? -28.627 13.968 7.016 1.00 40.09 179 GLN A C 1
ATOM 1389 O O . GLN A 1 179 ? -28.061 13.121 7.697 1.00 40.09 179 GLN A O 1
ATOM 1394 N N . VAL A 1 180 ? -28.827 15.210 7.466 1.00 41.22 180 VAL A N 1
ATOM 1395 C CA . VAL A 1 180 ? -28.632 15.589 8.879 1.00 41.22 180 VAL A CA 1
ATOM 1396 C C . VAL A 1 180 ? -29.999 15.817 9.523 1.00 41.22 180 VAL A C 1
ATOM 1398 O O . VAL A 1 180 ? -30.359 16.920 9.912 1.00 41.22 180 VAL A O 1
ATOM 1401 N N . ALA A 1 181 ? -30.803 14.758 9.580 1.00 38.59 181 ALA A N 1
ATOM 1402 C CA . ALA A 1 181 ? -32.108 14.779 10.233 1.00 38.59 181 ALA A CA 1
ATOM 1403 C C . ALA A 1 181 ? -32.370 13.475 10.999 1.00 38.59 181 ALA A C 1
ATOM 1405 O O . ALA A 1 181 ? -33.432 12.897 10.847 1.00 38.59 181 ALA A O 1
ATOM 1406 N N . SER A 1 182 ? -31.396 12.990 11.781 1.00 38.12 182 SER A N 1
ATOM 1407 C CA . SER A 1 182 ? -31.622 12.140 12.971 1.00 38.12 182 SER A CA 1
ATOM 1408 C C . SER A 1 182 ? -30.303 11.545 13.479 1.00 38.12 182 SER A C 1
ATOM 1410 O O . SER A 1 182 ? -30.033 10.359 13.307 1.00 38.12 182 SER A O 1
ATOM 1412 N N . ALA A 1 183 ? -29.464 12.349 14.122 1.00 33.53 183 ALA A N 1
ATOM 1413 C CA . ALA A 1 183 ? -28.460 11.814 15.038 1.00 33.53 183 ALA A CA 1
ATOM 1414 C C . ALA A 1 183 ? -28.193 12.855 16.122 1.00 33.53 183 ALA A C 1
ATOM 1416 O O . ALA A 1 183 ? -27.580 13.895 15.900 1.00 33.53 183 ALA A O 1
ATOM 1417 N N . SER A 1 184 ? -28.759 12.583 17.287 1.00 34.94 184 SER A N 1
ATOM 1418 C CA . SER A 1 184 ? -28.613 13.342 18.515 1.00 34.94 184 SER A CA 1
ATOM 1419 C C . SER A 1 184 ? -27.172 13.350 19.036 1.00 34.94 184 SER A C 1
ATOM 1421 O O . SER A 1 184 ? -26.524 12.307 19.074 1.00 34.94 184 SER A O 1
ATOM 1423 N N . ALA A 1 185 ? -26.806 14.508 19.591 1.00 41.97 185 ALA A N 1
ATOM 1424 C CA . ALA A 1 185 ? -25.792 14.753 20.619 1.00 41.97 185 ALA A CA 1
ATOM 1425 C C . ALA A 1 185 ? -24.313 14.913 20.191 1.00 41.97 185 ALA A C 1
ATOM 1427 O O . ALA A 1 185 ? -23.601 13.971 19.856 1.00 41.97 185 ALA A O 1
ATOM 1428 N N . SER A 1 186 ? -23.858 16.162 20.362 1.00 39.66 186 SER A N 1
ATOM 1429 C CA . SER A 1 186 ? -22.477 16.655 20.481 1.00 39.66 186 SER A CA 1
ATOM 1430 C C . SER A 1 186 ? -21.569 16.607 19.248 1.00 39.66 186 SER A C 1
ATOM 1432 O O . SER A 1 186 ? -20.501 16.006 19.268 1.00 39.66 186 SER A O 1
ATOM 1434 N N . THR A 1 187 ? -21.917 17.374 18.219 1.00 43.50 187 THR A N 1
ATOM 1435 C CA . THR A 1 187 ? -20.910 18.082 17.409 1.00 43.50 187 THR A CA 1
ATOM 1436 C C . THR A 1 187 ? -20.938 19.558 17.800 1.00 43.50 187 THR A C 1
ATOM 1438 O O . THR A 1 187 ? -22.027 20.059 18.088 1.00 43.50 187 THR A O 1
ATOM 1441 N N . PRO A 1 188 ? -19.798 20.274 17.841 1.00 42.19 188 PRO A N 1
ATOM 1442 C CA . PRO A 1 188 ? -19.808 21.712 18.074 1.00 42.19 188 PRO A CA 1
ATOM 1443 C C . PRO A 1 188 ? -20.581 22.363 16.926 1.00 42.19 188 PRO A C 1
ATOM 1445 O O . PRO A 1 188 ? -20.083 22.496 15.811 1.00 42.19 188 PRO A O 1
ATOM 1448 N N . THR A 1 189 ? -21.839 22.706 17.181 1.00 48.94 189 THR A N 1
ATOM 1449 C CA . THR A 1 189 ? -22.640 23.525 16.283 1.00 48.94 189 THR A CA 1
ATOM 1450 C C . THR A 1 189 ? -21.995 24.900 16.283 1.00 48.94 189 THR A C 1
ATOM 1452 O O . THR A 1 189 ? -22.227 25.706 17.185 1.00 48.94 189 THR A O 1
ATOM 1455 N N . PHE A 1 190 ? -21.130 25.154 15.303 1.00 54.62 190 PHE A N 1
ATOM 1456 C CA . PHE A 1 190 ? -20.795 26.521 14.938 1.00 54.62 190 PHE A CA 1
ATOM 1457 C C . PHE A 1 190 ? -22.118 27.246 14.680 1.00 54.62 190 PHE A C 1
ATOM 1459 O O . PHE A 1 190 ? -22.992 26.703 14.001 1.00 54.62 190 PHE A O 1
ATOM 1466 N N . SER A 1 191 ? -22.306 28.420 15.287 1.00 71.88 191 SER A N 1
ATOM 1467 C CA . SER A 1 191 ? -23.540 29.185 15.112 1.00 71.88 191 SER A CA 1
ATOM 1468 C C . SER A 1 191 ? -23.795 29.422 13.620 1.00 71.88 191 SER A C 1
ATOM 1470 O O . SER A 1 191 ? -22.848 29.583 12.844 1.00 71.88 191 SER A O 1
ATOM 1472 N N . ALA A 1 192 ? -25.063 29.445 13.201 1.00 68.00 192 ALA A N 1
ATOM 1473 C CA . ALA A 1 192 ? -25.427 29.720 11.807 1.00 68.00 192 ALA A CA 1
ATOM 1474 C C . ALA A 1 192 ? -24.756 31.016 11.301 1.00 68.00 192 ALA A C 1
ATOM 1476 O O . ALA A 1 192 ? -24.231 31.065 10.188 1.00 68.00 192 ALA A O 1
ATOM 1477 N N . ASP A 1 193 ? -24.632 32.012 12.182 1.00 71.88 193 ASP A N 1
ATOM 1478 C CA . ASP A 1 193 ? -23.932 33.274 11.931 1.00 71.88 193 ASP A CA 1
ATOM 1479 C C . ASP A 1 193 ? -22.447 33.100 11.580 1.00 71.88 193 ASP A C 1
ATOM 1481 O O . ASP A 1 193 ? -21.916 33.817 10.725 1.00 71.88 193 ASP A O 1
ATOM 1485 N N . PHE A 1 194 ? -21.763 32.135 12.201 1.00 77.50 194 PHE A N 1
ATOM 1486 C CA . PHE A 1 194 ? -20.369 31.822 11.893 1.00 77.50 194 PHE A CA 1
ATOM 1487 C C . PHE A 1 194 ? -20.237 31.224 10.491 1.00 77.50 194 PHE A C 1
ATOM 1489 O O . PHE A 1 194 ? -19.400 31.673 9.708 1.00 77.50 194 PHE A O 1
ATOM 1496 N N . VAL A 1 195 ? -21.105 30.273 10.136 1.00 79.56 195 VAL A N 1
ATOM 1497 C CA . VAL A 1 195 ? -21.096 29.623 8.815 1.00 79.56 195 VAL A CA 1
ATOM 1498 C C . VAL A 1 195 ? -21.375 30.639 7.707 1.00 79.56 195 VAL A C 1
ATOM 1500 O O . VAL A 1 195 ? -20.643 30.696 6.716 1.00 79.56 195 VAL A O 1
ATOM 1503 N N . VAL A 1 196 ? -22.370 31.508 7.899 1.00 79.62 196 VAL A N 1
ATOM 1504 C CA . VAL A 1 196 ? -22.693 32.583 6.951 1.00 79.62 196 VAL A CA 1
ATOM 1505 C C . VAL A 1 196 ? -21.520 33.563 6.811 1.00 79.62 196 VAL A C 1
ATOM 1507 O O . VAL A 1 196 ? -21.200 33.998 5.702 1.00 79.62 196 VAL A O 1
ATOM 1510 N N . THR A 1 197 ? -20.831 33.889 7.907 1.00 82.12 197 THR A N 1
ATOM 1511 C CA . THR A 1 197 ? -19.646 34.761 7.877 1.00 82.12 197 THR A CA 1
ATOM 1512 C C . THR A 1 197 ? -18.484 34.112 7.122 1.00 82.12 197 THR A C 1
ATOM 1514 O O . THR A 1 197 ? -17.890 34.752 6.252 1.00 82.12 197 THR A O 1
ATOM 1517 N N . CYS A 1 198 ? -18.204 32.829 7.362 1.00 85.69 198 CYS A N 1
ATOM 1518 C CA . CYS A 1 198 ? -17.203 32.072 6.609 1.00 85.69 198 CYS A CA 1
ATOM 1519 C C . CYS A 1 198 ? -17.526 32.023 5.111 1.00 85.69 198 CYS A C 1
ATOM 1521 O O . CYS A 1 198 ? -16.649 32.288 4.292 1.00 85.69 198 CYS A O 1
ATOM 1523 N N . LEU A 1 199 ? -18.780 31.763 4.734 1.00 84.50 199 LEU A N 1
ATOM 1524 C CA . LEU A 1 199 ? -19.198 31.740 3.329 1.00 84.50 199 LEU A CA 1
ATOM 1525 C C . LEU A 1 199 ? -19.058 33.112 2.653 1.00 84.50 199 LEU A C 1
ATOM 1527 O O . LEU A 1 199 ? -18.643 33.185 1.495 1.00 84.50 199 LEU A O 1
ATOM 1531 N N . ARG A 1 200 ? -19.323 34.215 3.367 1.00 85.12 200 ARG A N 1
ATOM 1532 C CA . ARG A 1 200 ? -19.061 35.578 2.862 1.00 85.12 200 ARG A CA 1
ATOM 1533 C C . ARG A 1 200 ? -17.572 35.830 2.632 1.00 85.12 200 ARG A C 1
ATOM 1535 O O . ARG A 1 200 ? -17.212 36.422 1.615 1.00 85.12 200 ARG A O 1
ATOM 1542 N N . ILE A 1 201 ? -16.712 35.354 3.531 1.00 89.25 201 ILE A N 1
ATOM 1543 C CA . ILE A 1 201 ? -15.254 35.449 3.383 1.00 89.25 201 ILE A CA 1
ATOM 1544 C C . ILE A 1 201 ? -14.787 34.634 2.170 1.00 89.25 201 ILE A C 1
ATOM 1546 O O . ILE A 1 201 ? -14.057 35.150 1.327 1.00 89.25 201 ILE A O 1
ATOM 1550 N N . VAL A 1 202 ? -15.258 33.393 2.025 1.00 89.62 202 VAL A N 1
ATOM 1551 C CA . VAL A 1 202 ? -14.939 32.535 0.870 1.00 89.62 202 VAL A CA 1
ATOM 1552 C C . VAL A 1 202 ? -15.392 33.186 -0.438 1.00 89.62 202 VAL A C 1
ATOM 1554 O O . VAL A 1 202 ? -14.625 33.233 -1.400 1.00 89.62 202 VAL A O 1
ATOM 1557 N N . ARG A 1 203 ? -16.595 33.772 -0.469 1.00 90.19 203 ARG A N 1
ATOM 1558 C CA . ARG A 1 203 ? -17.097 34.533 -1.621 1.00 90.19 203 ARG A CA 1
ATOM 1559 C C . ARG A 1 203 ? -16.191 35.719 -1.970 1.00 90.19 203 ARG A C 1
ATOM 1561 O O . ARG A 1 203 ? -15.930 35.945 -3.149 1.00 90.19 203 ARG A O 1
ATOM 1568 N N . ALA A 1 204 ? -15.687 36.449 -0.974 1.00 87.38 204 ALA A N 1
ATOM 1569 C CA . ALA A 1 204 ? -14.749 37.551 -1.191 1.00 87.38 204 ALA A CA 1
ATOM 1570 C C . ALA A 1 204 ? -13.407 37.066 -1.769 1.00 87.38 204 ALA A C 1
ATOM 1572 O O . ALA A 1 204 ? -12.895 37.664 -2.714 1.00 87.38 204 ALA A O 1
ATOM 1573 N N . PHE A 1 205 ? -12.871 35.944 -1.277 1.00 92.62 205 PHE A N 1
ATOM 1574 C CA . PHE A 1 205 ? -11.658 35.344 -1.838 1.00 92.62 205 PHE A CA 1
ATOM 1575 C C . PHE A 1 205 ? -11.851 34.870 -3.281 1.00 92.62 205 PHE A C 1
ATOM 1577 O O . PHE A 1 205 ? -10.983 35.117 -4.118 1.00 92.62 205 PHE A O 1
ATOM 1584 N N . LEU A 1 206 ? -12.990 34.251 -3.607 1.00 90.31 206 LEU A N 1
ATOM 1585 C CA . LEU A 1 206 ? -13.296 33.829 -4.979 1.00 90.31 206 LEU A CA 1
ATOM 1586 C C . LEU A 1 206 ? -13.303 35.009 -5.961 1.00 90.31 206 LEU A C 1
ATOM 1588 O O . LEU A 1 206 ? -12.818 34.863 -7.080 1.00 90.31 206 LEU A O 1
ATOM 1592 N N . LEU A 1 207 ? -13.760 36.195 -5.544 1.00 90.44 207 LEU A N 1
ATOM 1593 C CA . LEU A 1 207 ? -13.676 37.399 -6.380 1.00 90.44 207 LEU A CA 1
ATOM 1594 C C . LEU A 1 207 ? -12.223 37.820 -6.648 1.00 90.44 207 LEU A C 1
ATOM 1596 O O . LEU A 1 207 ? -11.888 38.161 -7.781 1.00 90.44 207 LEU A O 1
ATOM 1600 N N . ILE A 1 208 ? -11.342 37.736 -5.646 1.00 92.81 208 ILE A N 1
ATOM 1601 C CA . ILE A 1 208 ? -9.910 38.049 -5.802 1.00 92.81 208 ILE A CA 1
ATOM 1602 C C . ILE A 1 208 ? -9.242 37.057 -6.765 1.00 92.81 208 ILE A C 1
ATOM 1604 O O . ILE A 1 208 ? -8.513 37.466 -7.673 1.00 92.81 208 ILE A O 1
ATOM 1608 N N . PHE A 1 209 ? -9.532 35.761 -6.622 1.00 92.19 209 PHE A N 1
ATOM 1609 C CA . PHE A 1 209 ? -9.046 34.738 -7.550 1.00 92.19 209 PHE A CA 1
ATOM 1610 C C . PHE A 1 209 ? -9.596 34.930 -8.968 1.00 92.19 209 PHE A C 1
ATOM 1612 O O . PHE A 1 209 ? -8.863 34.730 -9.937 1.00 92.19 209 PHE A O 1
ATOM 1619 N N . GLY A 1 210 ? -10.843 35.387 -9.105 1.00 91.38 210 GLY A N 1
ATOM 1620 C CA . GLY A 1 210 ? -11.433 35.754 -10.392 1.00 91.38 210 GLY A CA 1
ATOM 1621 C C . GLY A 1 210 ? -10.660 36.877 -11.084 1.00 91.38 210 GLY A C 1
ATOM 1622 O O . GLY A 1 210 ? -10.293 36.744 -12.250 1.00 91.38 210 GLY A O 1
ATOM 1623 N N . VAL A 1 211 ? -10.322 37.946 -10.355 1.00 93.00 211 VAL A N 1
ATOM 1624 C CA . VAL A 1 211 ? -9.507 39.056 -10.885 1.00 93.00 211 VAL A CA 1
ATOM 1625 C C . VAL A 1 211 ? -8.113 38.575 -11.303 1.00 93.00 211 VAL A C 1
ATOM 1627 O O . VAL A 1 211 ? -7.633 38.938 -12.379 1.00 93.00 211 VAL A O 1
ATOM 1630 N N . ALA A 1 212 ? -7.473 37.716 -10.504 1.00 91.00 212 ALA A N 1
ATOM 1631 C CA . ALA A 1 212 ? -6.177 37.130 -10.850 1.00 91.00 212 ALA A CA 1
ATOM 1632 C C . ALA A 1 212 ? -6.251 36.263 -12.120 1.00 91.00 212 ALA A C 1
ATOM 1634 O O . ALA A 1 212 ? -5.382 36.353 -12.987 1.00 91.00 212 ALA A O 1
ATOM 1635 N N . SER A 1 213 ? -7.310 35.466 -12.262 1.00 91.00 213 SER A N 1
ATOM 1636 C CA . SER A 1 213 ? -7.541 34.615 -13.430 1.00 91.00 213 SER A CA 1
ATOM 1637 C C . SER A 1 213 ? -7.765 35.433 -14.710 1.00 91.00 213 SER A C 1
ATOM 1639 O O . SER A 1 213 ? -7.175 35.126 -15.748 1.00 91.00 213 SER A O 1
ATOM 1641 N N . ILE A 1 214 ? -8.510 36.540 -14.623 1.00 92.81 214 ILE A N 1
ATOM 1642 C CA . ILE A 1 214 ? -8.683 37.493 -15.731 1.00 92.81 214 ILE A CA 1
ATOM 1643 C C . ILE A 1 214 ? -7.344 38.137 -16.114 1.00 92.81 214 ILE A C 1
ATOM 1645 O O . ILE A 1 214 ? -7.027 38.240 -17.298 1.00 92.81 214 ILE A O 1
ATOM 1649 N N . ASN A 1 215 ? -6.522 38.525 -15.134 1.00 93.19 215 ASN A N 1
ATOM 1650 C CA . ASN A 1 215 ? -5.194 39.088 -15.392 1.00 93.19 215 ASN A CA 1
ATOM 1651 C C . ASN A 1 215 ? -4.292 38.087 -16.140 1.00 93.19 215 ASN A C 1
ATOM 1653 O O . ASN A 1 215 ? -3.654 38.443 -17.130 1.00 93.19 215 ASN A O 1
ATOM 1657 N N . TYR A 1 216 ? -4.319 36.810 -15.748 1.00 91.12 216 TYR A N 1
ATOM 1658 C CA . TYR A 1 216 ? -3.608 35.743 -16.458 1.00 91.12 216 TYR A CA 1
ATOM 1659 C C . TYR A 1 216 ? -4.038 35.612 -17.923 1.00 91.12 216 TYR A C 1
ATOM 1661 O O . TYR A 1 216 ? -3.184 35.446 -18.799 1.00 91.12 216 TYR A O 1
ATOM 1669 N N . LEU A 1 217 ? -5.338 35.732 -18.198 1.00 91.25 217 LEU A N 1
ATOM 1670 C CA . LEU A 1 217 ? -5.880 35.680 -19.554 1.00 91.25 217 LEU A CA 1
ATOM 1671 C C . LEU A 1 217 ? -5.441 36.899 -20.380 1.00 91.25 217 LEU A C 1
ATOM 1673 O O . LEU A 1 217 ? -5.019 36.738 -21.523 1.00 91.25 217 LEU A O 1
ATOM 1677 N N . LEU A 1 218 ? -5.443 38.098 -19.786 1.00 92.81 218 LEU A N 1
ATOM 1678 C CA . LEU A 1 218 ? -4.971 39.327 -20.437 1.00 92.81 218 LEU A CA 1
ATOM 1679 C C . LEU A 1 218 ? -3.473 39.275 -20.761 1.00 92.81 218 LEU A C 1
ATOM 1681 O O . LEU A 1 218 ? -3.076 39.573 -21.885 1.00 92.81 218 LEU A O 1
ATOM 1685 N N . VAL A 1 219 ? -2.636 38.853 -19.809 1.00 90.94 219 VAL A N 1
ATOM 1686 C CA . VAL A 1 219 ? -1.184 38.732 -20.019 1.00 90.94 219 VAL A CA 1
ATOM 1687 C C . VAL A 1 219 ? -0.867 37.637 -21.038 1.00 90.94 219 VAL A C 1
ATOM 1689 O O . VAL A 1 219 ? 0.010 37.824 -21.883 1.00 90.94 219 VAL A O 1
ATOM 1692 N N . GLY A 1 220 ? -1.579 36.508 -20.983 1.00 89.50 220 GLY A N 1
ATOM 1693 C CA . GLY A 1 220 ? -1.468 35.435 -21.971 1.00 89.50 220 GLY A CA 1
ATOM 1694 C C . GLY A 1 220 ? -1.851 35.904 -23.375 1.00 89.50 220 GLY A C 1
ATOM 1695 O O . GLY A 1 220 ? -1.082 35.704 -24.312 1.00 89.50 220 GLY A O 1
ATOM 1696 N N . GLY A 1 221 ? -2.985 36.598 -23.511 1.00 89.75 221 GLY A N 1
ATOM 1697 C CA . GLY A 1 221 ? -3.467 37.148 -24.781 1.00 89.75 221 GLY A CA 1
ATOM 1698 C C . GLY A 1 221 ? -2.549 38.221 -25.366 1.00 89.75 221 GLY A C 1
ATOM 1699 O O . GLY A 1 221 ? -2.243 38.193 -26.556 1.00 89.75 221 GLY A O 1
ATOM 1700 N N . PHE A 1 222 ? -2.034 39.130 -24.535 1.00 92.19 222 PHE A N 1
ATOM 1701 C CA . PHE A 1 222 ? -1.098 40.162 -24.983 1.00 92.19 222 PHE A CA 1
ATOM 1702 C C . PHE A 1 222 ? 0.229 39.563 -25.466 1.00 92.19 222 PHE A C 1
ATOM 1704 O O . PHE A 1 222 ? 0.729 39.939 -26.525 1.00 92.19 222 PHE A O 1
ATOM 1711 N N . LYS A 1 223 ? 0.774 38.576 -24.738 1.00 88.19 223 LYS A N 1
ATOM 1712 C CA . LYS A 1 223 ? 1.979 37.856 -25.175 1.00 88.19 223 LYS A CA 1
ATOM 1713 C C . LYS A 1 223 ? 1.751 37.046 -26.446 1.00 88.19 223 LYS A C 1
ATOM 1715 O O . LYS A 1 223 ? 2.635 37.024 -27.295 1.00 88.19 223 LYS A O 1
ATOM 1720 N N . TYR A 1 224 ? 0.572 36.451 -26.606 1.00 88.62 224 TYR A N 1
ATOM 1721 C CA . TYR A 1 224 ? 0.205 35.750 -27.833 1.00 88.62 224 TYR A CA 1
ATOM 1722 C C . TYR A 1 224 ? 0.198 36.690 -29.050 1.00 88.62 224 TYR A C 1
ATOM 1724 O O . TYR A 1 224 ? 0.709 36.318 -30.099 1.00 88.62 224 TYR A O 1
ATOM 1732 N N . MET A 1 225 ? -0.302 37.924 -28.907 1.00 87.00 225 MET A N 1
ATOM 1733 C CA . MET A 1 225 ? -0.3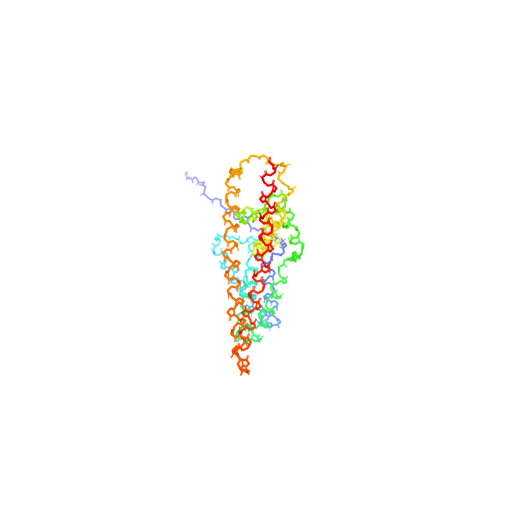10 38.907 -30.003 1.00 87.00 225 MET A CA 1
ATOM 1734 C C . MET A 1 225 ? 1.084 39.424 -30.387 1.00 87.00 225 MET A C 1
ATOM 1736 O O . MET A 1 225 ? 1.305 39.756 -31.547 1.00 87.00 225 MET A O 1
ATOM 1740 N N . ILE A 1 226 ? 2.018 39.510 -29.435 1.00 87.56 226 ILE A N 1
ATOM 1741 C CA . ILE A 1 226 ? 3.394 39.988 -29.682 1.00 87.56 226 ILE A CA 1
ATOM 1742 C C . ILE A 1 226 ? 4.314 38.860 -30.171 1.00 87.56 226 ILE A C 1
ATOM 1744 O O . ILE A 1 226 ? 5.386 39.125 -30.715 1.00 87.56 226 ILE A O 1
ATOM 1748 N N . ALA A 1 227 ? 3.911 37.600 -29.999 1.00 83.00 227 ALA A N 1
ATOM 1749 C CA . ALA A 1 227 ? 4.672 36.451 -30.462 1.00 83.00 227 ALA A CA 1
ATOM 1750 C C . ALA A 1 227 ? 4.685 36.408 -32.003 1.00 83.00 227 ALA A C 1
ATOM 1752 O O . ALA A 1 227 ? 3.828 35.804 -32.642 1.00 83.00 227 ALA A O 1
ATOM 1753 N N . SER A 1 228 ? 5.683 37.055 -32.608 1.00 74.62 228 SER A N 1
ATOM 1754 C CA . SER A 1 228 ? 5.916 37.134 -34.057 1.00 74.62 228 SER A CA 1
ATOM 1755 C C . SER A 1 228 ? 6.369 35.795 -34.669 1.00 74.62 228 SER A C 1
ATOM 1757 O O . SER A 1 228 ? 7.464 35.694 -35.216 1.00 74.62 228 SER A O 1
ATOM 1759 N N . GLY A 1 229 ? 5.556 34.741 -34.551 1.00 71.00 229 GLY A N 1
ATOM 1760 C CA . GLY A 1 229 ? 5.770 33.449 -35.220 1.00 71.00 229 GLY A CA 1
ATOM 1761 C C . GLY A 1 229 ? 6.820 32.525 -34.587 1.00 71.00 229 GLY A C 1
ATOM 1762 O O . GLY A 1 229 ? 7.170 31.506 -35.179 1.00 71.00 229 GLY A O 1
ATOM 1763 N N . ARG A 1 230 ? 7.321 32.840 -33.385 1.00 82.19 230 ARG A N 1
ATOM 1764 C CA . ARG A 1 230 ? 8.193 31.944 -32.607 1.00 82.19 230 ARG A CA 1
ATOM 1765 C C . ARG A 1 230 ? 7.355 30.899 -31.856 1.00 82.19 230 ARG A C 1
ATOM 1767 O O . ARG A 1 230 ? 6.641 31.228 -30.911 1.00 82.19 230 ARG A O 1
ATOM 1774 N N . ASN A 1 231 ? 7.411 29.644 -32.313 1.00 81.94 231 ASN A N 1
ATOM 1775 C CA . ASN A 1 231 ? 6.544 28.542 -31.856 1.00 81.94 231 ASN A CA 1
ATOM 1776 C C . ASN A 1 231 ? 6.636 28.245 -30.341 1.00 81.94 231 ASN A C 1
ATOM 1778 O O . ASN A 1 231 ? 5.662 27.803 -29.724 1.00 81.94 231 ASN A O 1
ATOM 1782 N N . ASP A 1 232 ? 7.786 28.505 -29.724 1.00 83.06 232 ASP A N 1
ATOM 1783 C CA . ASP A 1 232 ? 8.028 28.368 -28.286 1.00 83.06 232 ASP A CA 1
ATOM 1784 C C . ASP A 1 232 ? 7.256 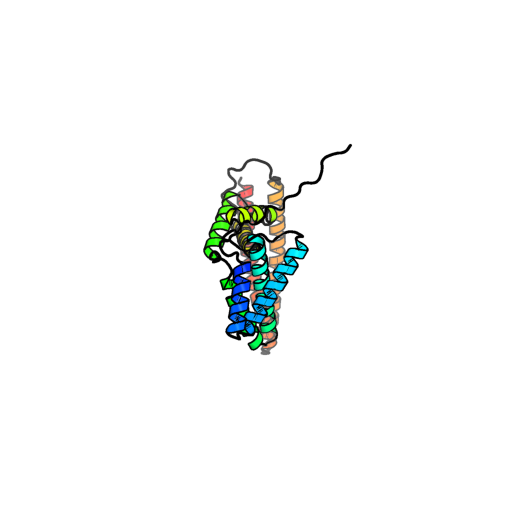29.416 -27.466 1.00 83.06 232 ASP A C 1
ATOM 1786 O O . ASP A 1 232 ? 6.623 29.088 -26.461 1.00 83.06 232 ASP A O 1
ATOM 1790 N N . GLU A 1 233 ? 7.206 30.663 -27.933 1.00 82.69 233 GLU A N 1
ATOM 1791 C CA . GLU A 1 233 ? 6.470 31.736 -27.255 1.00 82.69 233 GLU A CA 1
ATOM 1792 C C . GLU A 1 233 ? 4.959 31.633 -27.458 1.00 82.69 233 GLU A C 1
ATOM 1794 O O . GLU A 1 233 ? 4.179 31.936 -26.546 1.00 82.69 233 GLU A O 1
ATOM 1799 N N . VAL A 1 234 ? 4.542 31.166 -28.637 1.00 83.44 234 VAL A N 1
ATOM 1800 C CA . VAL A 1 234 ? 3.133 30.924 -28.961 1.00 83.44 234 VAL A CA 1
ATOM 1801 C C . VAL A 1 234 ? 2.557 29.832 -28.057 1.00 83.44 234 VAL A C 1
ATOM 1803 O O . VAL A 1 234 ? 1.516 30.043 -27.431 1.00 83.44 234 VAL A O 1
ATOM 1806 N N . SER A 1 235 ? 3.243 28.691 -27.923 1.00 86.56 235 SER A N 1
ATOM 1807 C CA . SER A 1 235 ? 2.760 27.571 -27.098 1.00 86.56 235 SER A CA 1
ATOM 1808 C C . SER A 1 235 ? 2.689 27.928 -25.608 1.00 86.56 235 SER A C 1
ATOM 1810 O O . SER A 1 235 ? 1.695 27.628 -24.941 1.00 86.56 235 SER A O 1
ATOM 1812 N N . PHE A 1 236 ? 3.681 28.662 -25.095 1.00 86.50 236 PHE A N 1
ATOM 1813 C CA . PHE A 1 236 ? 3.681 29.162 -23.720 1.00 86.50 236 PHE A CA 1
ATOM 1814 C C . PHE A 1 236 ? 2.540 30.155 -23.446 1.00 86.50 236 PHE A C 1
ATOM 1816 O O . PHE A 1 236 ? 1.926 30.135 -22.376 1.00 86.50 236 PHE A O 1
ATOM 1823 N N . SER A 1 237 ? 2.226 31.013 -24.417 1.00 88.19 237 SER A N 1
ATOM 1824 C CA . SER A 1 237 ? 1.128 31.979 -24.307 1.00 88.19 237 SER A CA 1
ATOM 1825 C C . SER A 1 237 ? -0.237 31.288 -24.345 1.00 88.19 237 SER A C 1
ATOM 1827 O O . SER A 1 237 ? -1.090 31.584 -23.508 1.00 88.19 237 SER A O 1
ATOM 1829 N N . LEU A 1 238 ? -0.417 30.300 -25.229 1.00 88.69 238 LEU A N 1
ATOM 1830 C CA . LEU A 1 238 ? -1.626 29.472 -25.279 1.00 88.69 238 LEU A CA 1
ATOM 1831 C C . LEU A 1 238 ? -1.853 28.713 -23.969 1.00 88.69 238 LEU A C 1
ATOM 1833 O O . LEU A 1 238 ? -2.968 28.708 -23.459 1.00 88.69 238 LEU A O 1
ATOM 1837 N N . HIS A 1 239 ? -0.805 28.145 -23.369 1.00 89.81 239 HIS A N 1
ATOM 1838 C CA . HIS A 1 239 ? -0.923 27.459 -22.082 1.00 89.81 239 HIS A CA 1
ATOM 1839 C C . HIS A 1 239 ? -1.446 28.387 -20.971 1.00 89.81 239 HIS A C 1
ATOM 1841 O O . HIS A 1 239 ? -2.330 28.007 -20.203 1.00 89.81 239 HIS A O 1
ATOM 1847 N N . LYS A 1 240 ? -0.966 29.638 -20.924 1.00 88.38 240 LYS A N 1
ATOM 1848 C CA . LYS A 1 240 ? -1.460 30.649 -19.973 1.00 88.38 240 LYS A CA 1
ATOM 1849 C C . LYS A 1 240 ? -2.914 31.034 -20.217 1.00 88.38 240 LYS A C 1
ATOM 1851 O O . LYS A 1 240 ? -3.654 31.201 -19.250 1.00 88.38 240 LYS A O 1
ATOM 1856 N N . ILE A 1 241 ? -3.325 31.147 -21.479 1.00 91.12 241 ILE A N 1
ATOM 1857 C CA . ILE A 1 241 ? -4.720 31.418 -21.849 1.00 91.12 241 ILE A CA 1
ATOM 1858 C C . ILE A 1 241 ? -5.614 30.252 -21.411 1.00 91.12 241 ILE A C 1
ATOM 1860 O O . ILE A 1 241 ? -6.645 30.488 -20.788 1.00 91.12 241 ILE A O 1
ATOM 1864 N N . THR A 1 242 ? -5.199 29.005 -21.654 1.00 91.12 242 THR A N 1
ATOM 1865 C CA . THR A 1 242 ? -5.952 27.806 -21.254 1.00 91.12 242 THR A CA 1
ATOM 1866 C C . THR A 1 242 ? -6.114 27.718 -19.738 1.00 91.12 242 THR A C 1
ATOM 1868 O O . THR A 1 242 ? -7.225 27.505 -19.257 1.00 91.12 242 THR A O 1
ATOM 1871 N N . ILE A 1 243 ? -5.042 27.943 -18.970 1.00 90.88 243 ILE A N 1
ATOM 1872 C CA . ILE A 1 243 ? -5.115 27.979 -17.499 1.00 90.88 243 ILE A CA 1
ATOM 1873 C C . ILE A 1 243 ? -6.023 29.116 -17.028 1.00 90.88 243 ILE A C 1
ATOM 1875 O O . ILE A 1 243 ? -6.848 28.911 -16.139 1.00 90.88 243 ILE A O 1
ATOM 1879 N N . GLY A 1 244 ? -5.900 30.301 -17.632 1.00 90.56 244 GLY A N 1
ATOM 1880 C CA . GLY A 1 244 ? -6.766 31.439 -17.339 1.00 90.56 244 GLY A CA 1
ATOM 1881 C C . GLY A 1 244 ? -8.241 31.101 -17.559 1.00 90.56 244 GLY A C 1
ATOM 1882 O O . GLY A 1 244 ? -9.052 31.339 -16.675 1.00 90.56 244 GLY A O 1
ATOM 1883 N N . LEU A 1 245 ? -8.581 30.479 -18.688 1.00 94.38 245 LEU A N 1
ATOM 1884 C CA . LEU A 1 245 ? -9.957 30.136 -19.051 1.00 94.38 245 LEU A CA 1
ATOM 1885 C C . LEU A 1 245 ? -10.552 29.032 -18.163 1.00 94.38 245 LEU A C 1
ATOM 1887 O O . LEU A 1 245 ? -11.691 29.143 -17.721 1.00 94.38 245 LEU A O 1
ATOM 1891 N N . ILE A 1 246 ? -9.781 27.991 -17.841 1.00 93.75 246 ILE A N 1
ATOM 1892 C CA . ILE A 1 246 ? -10.218 26.958 -16.887 1.00 93.75 246 ILE A CA 1
ATOM 1893 C C . ILE A 1 246 ? -10.416 27.576 -15.496 1.00 93.75 246 ILE A C 1
ATOM 1895 O O . ILE A 1 246 ? -11.400 27.279 -14.813 1.00 93.75 246 ILE A O 1
ATOM 1899 N N . GLY A 1 247 ? -9.507 28.468 -15.092 1.00 91.94 247 GLY A N 1
ATOM 1900 C CA . GLY A 1 247 ? -9.583 29.199 -13.833 1.00 91.94 247 GLY A CA 1
ATOM 1901 C C . GLY A 1 247 ? -10.850 30.047 -13.723 1.00 91.94 247 GLY A C 1
ATOM 1902 O O . GLY A 1 247 ? -11.565 29.928 -12.730 1.00 91.94 247 GLY A O 1
ATOM 1903 N N . THR A 1 248 ? -11.183 30.843 -14.746 1.00 93.62 248 THR A N 1
ATOM 1904 C CA . THR A 1 248 ? -12.376 31.702 -14.713 1.00 93.62 248 THR A CA 1
ATOM 1905 C C . THR A 1 248 ? -13.657 30.878 -14.644 1.00 93.62 248 THR A C 1
ATOM 1907 O O . THR A 1 248 ? -14.508 31.163 -13.805 1.00 93.62 248 THR A O 1
ATOM 1910 N N . VAL A 1 249 ? -13.781 29.819 -15.452 1.00 95.06 249 VAL A N 1
ATOM 1911 C CA . VAL A 1 249 ? -14.954 28.924 -15.442 1.00 95.06 249 VAL A CA 1
ATOM 1912 C C . VAL A 1 249 ? -15.132 28.263 -14.074 1.00 95.06 249 VAL A C 1
ATOM 1914 O O . VAL A 1 249 ? -16.237 28.248 -13.529 1.00 95.06 249 VAL A O 1
ATOM 1917 N N . THR A 1 250 ? -14.043 27.769 -13.484 1.00 94.12 250 THR A N 1
ATOM 1918 C CA . THR A 1 250 ? -14.079 27.104 -12.174 1.00 94.12 250 THR A CA 1
ATOM 1919 C C . THR A 1 250 ? -14.461 28.079 -11.059 1.00 94.12 250 THR A C 1
ATOM 1921 O O . THR A 1 250 ? -15.326 27.768 -10.241 1.00 94.12 250 THR A O 1
ATOM 1924 N N . VAL A 1 251 ? -13.870 29.281 -11.042 1.00 94.31 251 VAL A N 1
ATOM 1925 C CA . VAL A 1 251 ? -14.172 30.317 -10.040 1.00 94.31 251 VAL A CA 1
ATOM 1926 C C . VAL A 1 251 ? -15.621 30.790 -10.151 1.00 94.31 251 VAL A C 1
ATOM 1928 O O . VAL A 1 251 ? -16.284 30.937 -9.127 1.00 94.31 251 VAL A O 1
ATOM 1931 N N . VAL A 1 252 ? -16.138 30.988 -11.368 1.00 93.06 252 VAL A N 1
ATOM 1932 C CA . VAL A 1 252 ? -17.538 31.387 -11.587 1.00 93.06 252 VAL A CA 1
ATOM 1933 C C . VAL A 1 252 ? -18.499 30.293 -11.123 1.00 93.06 252 VAL A C 1
ATOM 1935 O O . VAL A 1 252 ? -19.460 30.595 -10.420 1.00 93.06 252 VAL A O 1
ATOM 1938 N N . CYS A 1 253 ? -18.222 29.026 -11.445 1.00 92.94 253 CYS A N 1
ATOM 1939 C CA . CYS A 1 253 ? -19.036 27.897 -10.995 1.00 92.94 253 CYS A CA 1
ATOM 1940 C C . CYS A 1 253 ? -19.092 27.819 -9.459 1.00 92.94 253 CYS A C 1
ATOM 1942 O O . CYS A 1 253 ? -20.175 27.803 -8.873 1.00 92.94 253 CYS A O 1
ATOM 1944 N N . LEU A 1 254 ? -17.933 27.883 -8.794 1.00 91.75 254 LEU A N 1
ATOM 1945 C CA . LEU A 1 254 ? -17.852 27.893 -7.330 1.00 91.75 254 LEU A CA 1
ATOM 1946 C C . LEU A 1 254 ? -18.552 29.108 -6.714 1.00 91.75 254 LEU A C 1
ATOM 1948 O O . LEU A 1 254 ? -19.221 28.983 -5.692 1.00 91.75 254 LEU A O 1
ATOM 1952 N N . TYR A 1 255 ? -18.433 30.282 -7.333 1.00 92.94 255 TYR A N 1
ATOM 1953 C CA . TYR A 1 255 ? -19.091 31.494 -6.857 1.00 92.94 255 TYR A CA 1
ATOM 1954 C C . TYR A 1 255 ? -20.620 31.378 -6.901 1.00 92.94 255 TYR A C 1
ATOM 1956 O O . TYR A 1 255 ? -21.292 31.814 -5.962 1.00 92.94 255 TYR A O 1
ATOM 1964 N N . ILE A 1 256 ? -21.173 30.771 -7.959 1.00 91.12 256 ILE A N 1
ATOM 1965 C CA . ILE A 1 256 ? -22.613 30.501 -8.070 1.00 91.12 256 ILE A CA 1
ATOM 1966 C C . ILE A 1 256 ? -23.049 29.566 -6.943 1.00 91.12 256 ILE A C 1
ATOM 1968 O O . ILE A 1 256 ? -23.971 29.911 -6.211 1.00 91.12 256 ILE A O 1
ATOM 1972 N N . VAL A 1 257 ? -22.336 28.455 -6.730 1.00 91.31 257 VAL A N 1
ATOM 1973 C CA . VAL A 1 257 ? -22.644 27.495 -5.656 1.00 91.31 257 VAL A CA 1
ATOM 1974 C C . VAL A 1 257 ? -22.632 28.169 -4.282 1.00 91.31 257 VAL A C 1
ATOM 1976 O O . VAL A 1 257 ? -23.597 28.053 -3.533 1.00 91.31 257 VAL A O 1
ATOM 1979 N N . VAL A 1 258 ? -21.587 28.939 -3.957 1.00 88.50 258 VAL A N 1
ATOM 1980 C CA . VAL A 1 258 ? -21.497 29.666 -2.675 1.00 88.50 258 VAL A CA 1
ATOM 1981 C C . VAL A 1 258 ? -22.637 30.675 -2.523 1.00 88.50 258 VAL A C 1
ATOM 1983 O O . VAL A 1 258 ? -23.156 30.866 -1.424 1.00 88.50 258 VAL A O 1
ATOM 1986 N N . THR A 1 259 ? -23.053 31.317 -3.616 1.00 86.62 259 THR A N 1
ATOM 1987 C CA . THR A 1 259 ? -24.179 32.257 -3.597 1.00 86.62 259 THR A CA 1
ATOM 1988 C C . THR A 1 259 ? -25.505 31.540 -3.351 1.00 86.62 259 THR A C 1
ATOM 1990 O O . THR A 1 259 ? -26.280 32.011 -2.523 1.00 86.62 259 THR A O 1
ATOM 1993 N N . SER A 1 260 ? -25.736 30.391 -3.989 1.00 85.06 260 SER A N 1
ATOM 1994 C CA . SER A 1 260 ? -26.919 29.557 -3.749 1.00 85.06 260 SER A CA 1
ATOM 1995 C C . SER A 1 260 ? -26.987 29.073 -2.298 1.00 85.06 260 SER A C 1
ATOM 1997 O O . SER A 1 260 ? -28.019 29.236 -1.655 1.00 85.06 260 SER A O 1
ATOM 1999 N N . MET A 1 261 ? -25.869 28.603 -1.732 1.00 83.31 261 MET A N 1
ATOM 2000 C CA . MET A 1 261 ? -25.801 28.190 -0.320 1.00 83.31 261 MET A CA 1
ATOM 2001 C C . MET A 1 261 ? -26.104 29.348 0.642 1.00 83.31 261 MET A C 1
ATOM 2003 O O . MET A 1 261 ? -26.802 29.179 1.639 1.00 83.31 261 MET A O 1
ATOM 2007 N N . LEU A 1 262 ? -25.599 30.553 0.347 1.00 84.62 262 LEU A N 1
ATOM 2008 C CA . LEU A 1 262 ? -25.903 31.746 1.142 1.00 84.62 262 LEU A CA 1
ATOM 2009 C C . LEU A 1 262 ? -27.388 32.129 1.074 1.00 84.62 262 LEU A C 1
ATOM 2011 O O . LEU A 1 262 ? -27.922 32.622 2.065 1.00 84.62 262 LEU A O 1
ATOM 2015 N N . GLN A 1 263 ? -28.051 31.931 -0.069 1.00 84.31 263 GLN A N 1
ATOM 2016 C CA . GLN A 1 263 ? -29.484 32.201 -0.211 1.00 84.31 263 GLN A CA 1
ATOM 2017 C C . GLN A 1 263 ? -30.326 31.217 0.603 1.00 84.31 263 GLN A C 1
ATOM 2019 O O . GLN A 1 263 ? -31.223 31.651 1.317 1.00 84.31 263 GLN A O 1
ATOM 2024 N N . GLU A 1 264 ? -30.006 29.924 0.560 1.00 80.31 264 GLU A N 1
ATOM 2025 C CA . GLU A 1 264 ? -30.715 28.904 1.345 1.00 80.31 264 GLU A CA 1
ATOM 2026 C C . GLU A 1 264 ? -30.597 29.163 2.853 1.00 80.31 264 GLU A C 1
ATOM 2028 O O . GLU A 1 264 ? -31.603 29.170 3.555 1.00 80.31 264 GLU A O 1
ATOM 2033 N N . LEU A 1 265 ? -29.391 29.479 3.337 1.00 78.81 265 LEU A N 1
ATOM 2034 C CA . LEU A 1 265 ? -29.131 29.736 4.761 1.00 78.81 265 LEU A CA 1
ATOM 2035 C C . LEU A 1 265 ? -29.699 31.059 5.286 1.00 78.81 265 LEU A C 1
ATOM 2037 O O . LEU A 1 265 ? -29.797 31.242 6.493 1.00 78.81 265 LEU A O 1
ATOM 2041 N N . THR A 1 266 ? -30.001 32.016 4.407 1.00 75.75 266 THR A N 1
ATOM 2042 C CA . THR A 1 266 ? -30.628 33.290 4.806 1.00 75.75 266 THR A CA 1
ATOM 2043 C C . THR A 1 266 ? -32.147 33.263 4.682 1.00 75.75 266 THR A C 1
ATOM 2045 O O . THR A 1 266 ? -32.807 34.138 5.238 1.00 75.75 266 THR A O 1
ATOM 2048 N N . ALA A 1 267 ? -32.695 32.284 3.958 1.00 73.25 267 ALA A N 1
ATOM 2049 C CA . ALA A 1 267 ? -34.130 32.064 3.825 1.00 73.25 267 ALA A CA 1
ATOM 2050 C C . ALA A 1 267 ? -34.722 31.191 4.952 1.00 73.25 267 ALA A C 1
ATOM 2052 O O . ALA A 1 267 ? -35.938 31.222 5.142 1.00 73.25 267 ALA A O 1
ATOM 2053 N N . SER A 1 268 ? -33.886 30.424 5.667 1.00 54.69 268 SER A N 1
ATOM 2054 C CA . SER A 1 268 ? -34.238 29.616 6.849 1.00 54.69 268 SER A CA 1
ATOM 2055 C C . SER A 1 268 ? -34.170 30.412 8.147 1.00 54.69 268 SER A C 1
ATOM 2057 O O . SER A 1 268 ? -35.094 30.266 8.975 1.00 54.69 268 SER A O 1
#

InterPro domains:
  IPR003789 Aspartyl/glutamyl-tRNA amidotransferase subunit B-like [SSF89095] (21-165)
  IPR019004 Uncharacterised protein YqeY/Aim41 [PF09424] (24-165)
  IPR019004 Uncharacterised protein YqeY/Aim41 [PTHR28055] (17-166)
  IPR023168 Aspartyl/glutamyl-tRNA(Asn/Gln) amidotransferase, C-terminal, domain 2 [G3DSA:1.10.10.410] (110-166)
  IPR042184 YqeY/Aim41, N-terminal domain [G3DSA:1.10.1510.10] (20-109)

Organism: NCBI:txid1619001

pLDDT: mean 78.16, std 15.99, range [33.53, 95.06]

Sequence (268 aa):
MRKEDLQYPWPFCYTKRSMKTLQERIQEDMKEAMKQKEEARLSTLRMLKAALKNKQIDLMHELSKDDVLKVIKSQVKQLADAAVLYADGGRQEAVTAAQAEIVLLESYLPAQMDDDMLEAKVRQALQEAGMQSKEQMGKAMGVAMKAVMGEADGSRVRSIVEKILAVFSVVMVGVGISQVASASASTPTFSADFVVTCLRIVRAFLLIFGVASINYLLVGGFKYMIASGRNDEVSFSLHKITIGLIGTVTVVCLYIVVTSMLQELTAS

Secondary structure (DSSP, 8-state):
---------------------HHHHHHHHHHHHHHHT-HHHHHHHHHHHHHHHHHHHHHTSPPPHHHHHHHHHHHHHHHHHHHHHHHHTT-HHHHHHHHHHHHHHHTTSPPPPPHHHHHHHHHHHHHHTT---GGGHHHHHHHHHHHTTTSS-HHHHHHHHHHHHHHHHHHHHHSTTS--SS--S-S----HHHHHHHHHHHHHHHHHHHHHHHHHHHHHHHHHHH--S-HHHHHHHHHHHHHHHHHHHHHHHHHHHHHHHHHHHHH-

Radius of gyration: 32.2 Å; chains: 1; bounding box: 53×82×95 Å